Protein 3BED (pdb70)

Foldseek 3Di:
DAEEEEEACSVVLQVVLCCQPPQLDHHYQYYPPQPQVNLLVSVCVVDVVVDQAQYEYEYAAVDNNQVSQAVPHPNYYYHYNDDNCSNCLSPPPDRRNVVSNVVVNVSNVVVDDDDDDDDDD/DAEEEEEACSVVLLVVLCCVPPLRDHHYQYYPVCPLPNLLVVVCVVDVVVDQDQYEYEYAAVPSNQVSQAVPHPNYYYAYNDDSLSNCLSPPPDDRNVVSNVVVNVSNVVPDDDDDDD

InterPro domains:
  IPR004701 Phosphotransferase system, mannose-type IIA component [PF03610] (5-103)
  IPR004701 Phosphotransferase system, mannose-type IIA component [PS51096] (2-123)
  IPR036662 Phosphotransferase system, mannose-type IIA component superfamily [G3DSA:3.40.50.510] (1-139)
  IPR036662 Phosphotransferase system, mannose-type IIA component superfamily [SSF53062] (2-127)
  IPR051471 Bacterial PTS system sugar-specific components [PTHR33799] (1-126)

Nearest PDB structures (foldseek):
  3bed-assembly1_A  TM=1.005E+00  e=4.867E-18  Enterococcus faecalis V583
  1bmt-assembly1_B  TM=4.123E-01  e=4.290E-01  Escherichia coli
  4ujc-assembly1_AB  TM=3.766E-01  e=7.833E-01  Oryctolagus cuniculus
  6r4e-assembly1_A  TM=3.156E-01  e=1.268E+00  Homo sapiens
  5ug1-assembly1_A  TM=3.885E-01  e=4.490E+00  Streptococcus pneumoniae

Sequence (239 aa):
PKLILSHGRAEEETLASTTQIVGELADAAIVSTAEDGLSSGTQAKLAAILKKEEAGNVVPTLLVLADLGGTPCNVAAGTYPQLRVVAGLNLAAIEAAVSSPVEENVVDEELAAYLTQIGQSSAVTTTTIDDLPELTPKLLILSHGRRAEETLASTQIVGEELADDAAIVSTAEDGLSGTQAKLAAILKEAGNVPTLVLADLGGTTPCNVAAGTYPQLRVVAGLNLAAIEAAVSPVEENVDELAAYLTQQIGQQSAVTTIDLP

Structure (mmCIF, N/CA/C/O backbone):
data_3BED
#
_entry.id   3BED
#
_cell.length_a   106.059
_cell.length_b   37.503
_cell.length_c   76.993
_cell.angle_alpha   90.00
_cell.angle_beta   121.49
_cell.angle_gamma   90.00
#
_symmetry.space_group_name_H-M   'C 1 2 1'
#
loop_
_entity.id
_entity.type
_entity.pdbx_description
1 polymer 'PTS system, IIA component'
2 water water
#
loop_
_atom_site.group_PDB
_atom_site.id
_atom_site.type_symbol
_atom_site.label_atom_id
_atom_site.label_alt_id
_atom_site.label_comp_id
_atom_site.label_asym_id
_atom_site.label_entity_id
_atom_site.label_seq_id
_atom_site.pdbx_PDB_ins_code
_atom_site.Cartn_x
_atom_site.Cartn_y
_atom_site.Cartn_z
_atom_site.occupancy
_atom_site.B_iso_or_equiv
_atom_site.auth_seq_id
_atom_site.auth_comp_id
_atom_site.auth_asym_id
_atom_site.auth_atom_id
_atom_site.pdbx_PDB_model_num
ATOM 28 N N . PRO A 1 6 ? -18.374 34.539 21.306 1.00 23.00 3 PRO A N 1
ATOM 29 C CA . PRO A 1 6 ? -17.871 33.868 20.113 1.00 22.43 3 PRO A CA 1
ATOM 30 C C . PRO A 1 6 ? -16.811 32.800 20.352 1.00 21.97 3 PRO A C 1
ATOM 31 O O . PRO A 1 6 ? -15.968 32.941 21.264 1.00 22.48 3 PRO A O 1
ATOM 35 N N . LYS A 1 7 ? -16.895 31.703 19.590 1.00 21.01 4 LYS A N 1
ATOM 36 C CA . LYS A 1 7 ? -15.796 30.746 19.549 1.00 21.97 4 LYS A CA 1
ATOM 37 C C . LYS A 1 7 ? -14.554 31.385 18.884 1.00 22.09 4 LYS A C 1
ATOM 38 O O . LYS A 1 7 ? -14.686 32.242 17.985 1.00 23.40 4 LYS A O 1
ATOM 44 N N . LEU A 1 8 ? -13.379 30.996 19.369 1.00 19.61 5 LEU A N 1
ATOM 45 C CA . LEU A 1 8 ? -12.105 31.509 18.810 1.00 19.16 5 LEU A CA 1
ATOM 46 C C . LEU A 1 8 ? -11.351 30.434 18.068 1.00 17.85 5 LEU A C 1
ATOM 47 O O . LEU A 1 8 ? -11.316 29.243 18.481 1.00 17.97 5 LEU A O 1
ATOM 52 N N . ILE A 1 9 ? -10.727 30.858 16.968 1.00 17.63 6 ILE A N 1
ATOM 53 C CA . ILE A 1 9 ? -9.878 29.970 16.174 1.00 17.00 6 ILE A CA 1
ATOM 54 C C . ILE A 1 9 ? -8.634 30.796 15.871 1.00 17.82 6 ILE A C 1
ATOM 55 O O . ILE A 1 9 ? -8.753 31.899 15.337 1.00 18.48 6 ILE A O 1
ATOM 60 N N . LEU A 1 10 ? -7.461 30.256 16.142 1.00 16.66 7 LEU A N 1
ATOM 61 C CA . LEU A 1 10 ? -6.215 30.951 15.701 1.00 17.07 7 LEU A CA 1
ATOM 62 C C . LEU A 1 10 ? -5.628 30.142 14.576 1.00 17.01 7 LEU A C 1
ATOM 63 O O . LEU A 1 10 ? -5.538 28.931 14.678 1.00 17.49 7 LEU A O 1
ATOM 76 N N . SER A 1 12 ? -2.502 29.866 11.477 1.00 15.37 9 SER A N 1
ATOM 77 C CA . SER A 1 12 ? -1.235 30.410 10.972 1.00 15.33 9 SER A CA 1
ATOM 78 C C . SER A 1 12 ? -0.506 29.489 10.044 1.00 15.80 9 SER A C 1
ATOM 79 O O . SER A 1 12 ? -0.790 28.278 10.012 1.00 16.81 9 SER A O 1
ATOM 82 N N . HIS A 1 13 ? 0.466 30.061 9.311 1.00 16.18 10 HIS A N 1
ATOM 83 C CA . HIS A 1 13 ? 1.544 29.236 8.771 1.00 16.22 10 HIS A CA 1
ATOM 84 C C . HIS A 1 13 ? 2.230 28.566 9.946 1.00 16.25 10 HIS A C 1
ATOM 85 O O . HIS A 1 13 ? 2.516 29.239 10.948 1.00 17.10 10 HIS A O 1
ATOM 92 N N . GLY A 1 14 ? 2.509 27.259 9.833 1.00 16.76 11 GLY A N 1
ATOM 93 C CA . GLY A 1 14 ? 3.292 26.569 10.847 1.00 16.70 11 GLY A CA 1
ATOM 94 C C . GLY A 1 14 ? 2.572 26.620 12.206 1.00 16.41 11 GLY A C 1
ATOM 95 O O . GLY A 1 14 ? 1.324 26.623 12.283 1.00 16.38 11 GLY A O 1
ATOM 96 N N . ARG A 1 15 ? 3.375 26.652 13.262 1.00 16.49 12 ARG A N 1
ATOM 97 C CA . ARG A 1 15 ? 2.855 26.441 14.641 1.00 18.49 12 ARG A CA 1
ATOM 98 C C . ARG A 1 15 ? 2.817 27.739 15.415 1.00 17.11 12 ARG A C 1
ATOM 99 O O . ARG A 1 15 ? 2.685 27.719 16.619 1.00 17.25 12 ARG A O 1
ATOM 115 N N . ALA A 1 17 ? 0.400 29.983 15.595 1.00 16.16 14 ALA A N 1
ATOM 116 C CA . ALA A 1 17 ? -0.896 30.162 16.280 1.00 17.51 14 ALA A CA 1
ATOM 117 C C . ALA A 1 17 ? -0.929 29.244 17.497 1.00 17.93 14 ALA A C 1
ATOM 118 O O . ALA A 1 17 ? -1.370 29.645 18.576 1.00 18.14 14 ALA A O 1
ATOM 120 N N . GLU A 1 18 ? -0.493 27.995 17.313 1.00 18.73 15 GLU A N 1
ATOM 121 C CA A GLU A 1 18 ? -0.473 27.019 18.398 0.50 19.10 15 GLU A CA 1
ATOM 122 C CA B GLU A 1 18 ? -0.527 27.045 18.409 0.50 19.13 15 GLU A CA 1
ATOM 123 C C . GLU A 1 18 ? 0.258 27.585 19.613 1.00 18.45 15 GLU A C 1
ATOM 124 O O . GLU A 1 18 ? -0.234 27.533 20.729 1.00 18.66 15 GLU A O 1
ATOM 135 N N . GLU A 1 19 ? 1.464 28.117 19.379 1.00 17.54 16 GLU A N 1
ATOM 136 C CA . GLU A 1 19 ? 2.246 28.609 20.509 1.00 16.53 16 GLU A CA 1
ATOM 137 C C . GLU A 1 19 ? 1.716 29.935 21.041 1.00 17.56 16 GLU A C 1
ATOM 138 O O . GLU A 1 19 ? 1.929 30.254 22.197 1.00 18.26 16 GLU A O 1
ATOM 144 N N . THR A 1 20 ? 1.055 30.709 20.180 1.00 16.75 17 THR A N 1
ATOM 145 C CA . THR A 1 20 ? 0.398 31.930 20.654 1.00 15.99 17 THR A CA 1
ATOM 146 C C . THR A 1 20 ? -0.678 31.575 21.689 1.00 16.63 17 THR A C 1
ATOM 147 O O . THR A 1 20 ? -0.766 32.238 22.743 1.00 16.52 17 THR A O 1
ATOM 151 N N . LEU A 1 21 ? -1.498 30.557 21.387 1.00 17.31 18 LEU A N 1
ATOM 152 C CA . LEU A 1 21 ? -2.487 30.106 22.371 1.00 17.71 18 LEU A CA 1
ATOM 153 C C . LEU A 1 21 ? -1.817 29.629 23.671 1.00 17.91 18 LEU A C 1
ATOM 154 O O . LEU A 1 21 ? -2.257 29.972 24.751 1.00 16.90 18 LEU A O 1
ATOM 159 N N . ALA A 1 22 ? -0.765 28.820 23.544 1.00 16.49 19 ALA A N 1
ATOM 160 C CA . ALA A 1 22 ? -0.061 28.294 24.744 1.00 17.40 19 ALA A CA 1
ATOM 161 C C . ALA A 1 22 ? 0.442 29.432 25.611 1.00 17.90 19 ALA A C 1
ATOM 162 O O . ALA A 1 22 ? 0.234 29.430 26.817 1.00 19.27 19 ALA A O 1
ATOM 164 N N . SER A 1 23 ? 1.048 30.421 24.985 1.00 17.70 20 SER A N 1
ATOM 165 C CA . SER A 1 23 ? 1.536 31.607 25.707 1.00 18.13 20 SER A CA 1
ATOM 166 C C . SER A 1 23 ? 0.384 32.385 26.370 1.00 17.56 20 SER A C 1
ATOM 167 O O . SER A 1 23 ? 0.492 32.879 27.494 1.00 18.71 20 SER A O 1
ATOM 170 N N . THR A 1 24 ? -0.722 32.537 25.640 1.00 16.80 21 THR A N 1
ATOM 171 C CA A THR A 1 24 ? -1.918 33.201 26.178 0.70 15.12 21 THR A CA 1
ATOM 172 C CA B THR A 1 24 ? -1.882 33.225 26.213 0.30 16.69 21 THR A CA 1
ATOM 173 C C . THR A 1 24 ? -2.407 32.484 27.425 1.00 16.92 21 THR A C 1
ATOM 174 O O . THR A 1 24 ? -2.772 33.112 28.395 1.00 18.09 21 THR A O 1
ATOM 181 N N . GLN A 1 25 ? -2.452 31.149 27.368 1.00 17.33 22 GLN A N 1
ATOM 182 C CA . GLN A 1 25 ? -2.990 30.431 28.528 1.00 17.90 22 GLN A CA 1
ATOM 183 C C . GLN A 1 25 ? -2.078 30.655 29.755 1.00 19.77 22 GLN A C 1
ATOM 184 O O . GLN A 1 25 ? -2.545 30.729 30.890 1.00 20.20 22 GLN A O 1
ATOM 198 N N . ILE A 1 27 ? -0.621 33.338 30.556 1.00 18.66 24 ILE A N 1
ATOM 199 C CA . ILE A 1 27 ? -0.774 34.716 30.980 1.00 18.57 24 ILE A CA 1
ATOM 200 C C . ILE A 1 27 ? -2.152 34.916 31.610 1.00 19.42 24 ILE A C 1
ATOM 201 O O . ILE A 1 27 ? -2.265 35.551 32.645 1.00 19.10 24 ILE A O 1
ATOM 206 N N . VAL A 1 28 ? -3.190 34.384 30.953 1.00 19.08 25 VAL A N 1
ATOM 207 C CA . VAL A 1 28 ? -4.586 34.606 31.414 1.00 20.79 25 VAL A CA 1
ATOM 208 C C . VAL A 1 28 ? -5.196 33.409 32.128 1.00 21.00 25 VAL A C 1
ATOM 209 O O . VAL A 1 28 ? -6.201 33.558 32.824 1.00 22.33 25 VAL A O 1
ATOM 213 N N . GLY A 1 29 ? -4.583 32.243 31.988 1.00 20.97 26 GLY A N 1
ATOM 214 C CA . GLY A 1 29 ? -5.116 31.080 32.623 1.00 22.34 26 GLY A CA 1
ATOM 215 C C . GLY A 1 29 ? -5.793 30.083 31.741 1.00 22.87 26 GLY A C 1
ATOM 216 O O . GLY A 1 29 ? -5.973 30.302 30.525 1.00 23.21 26 GLY A O 1
ATOM 217 N N . GLU A 1 30 ? -6.212 28.995 32.378 1.00 23.39 27 GLU A N 1
ATOM 218 C CA . GLU A 1 30 ? -6.669 27.832 31.658 1.00 25.72 27 GLU A CA 1
ATOM 219 C C . GLU A 1 30 ? -7.953 28.106 30.896 1.00 27.56 27 GLU A C 1
ATOM 220 O O . GLU A 1 30 ? -8.295 27.345 29.997 1.00 30.50 27 GLU A O 1
ATOM 226 N N . LEU A 1 31 ? -8.635 29.209 31.190 1.00 28.16 28 LEU A N 1
ATOM 227 C CA . LEU A 1 31 ? -9.892 29.486 30.492 1.00 29.63 28 LEU A CA 1
ATOM 228 C C . LEU A 1 31 ? -9.674 29.996 29.070 1.00 29.96 28 LEU A C 1
ATOM 229 O O . LEU A 1 31 ? -10.633 30.053 28.287 1.00 30.43 28 LEU A O 1
ATOM 234 N N . ALA A 1 32 ? -8.434 30.365 28.722 1.00 29.04 29 ALA A N 1
ATOM 235 C CA . ALA A 1 32 ? -8.143 30.791 27.343 1.00 28.67 29 ALA A CA 1
ATOM 236 C C . ALA A 1 32 ? -8.254 29.581 26.450 1.00 28.80 29 ALA A C 1
ATOM 237 O O . ALA A 1 32 ? -7.546 28.597 26.633 1.00 29.77 29 ALA A O 1
ATOM 239 N N . ASP A 1 33 ? -9.191 29.634 25.509 1.00 27.98 30 ASP A N 1
ATOM 240 C CA . ASP A 1 33 ? -9.451 28.489 24.658 1.00 28.77 30 ASP A CA 1
ATOM 241 C C . ASP A 1 33 ? -9.687 28.913 23.219 1.00 27.27 30 ASP A C 1
ATOM 242 O O . ASP A 1 33 ? -10.375 29.918 22.947 1.00 27.70 30 ASP A O 1
ATOM 247 N N . ALA A 1 34 ? -9.108 28.148 22.307 1.00 25.10 31 ALA A N 1
ATOM 248 C CA . ALA A 1 34 ? -9.294 28.393 20.881 1.00 23.45 31 ALA A CA 1
ATOM 249 C C . ALA A 1 34 ? -8.983 27.126 20.152 1.00 22.78 31 ALA A C 1
ATOM 250 O O . ALA A 1 34 ? -8.151 26.311 20.620 1.00 24.58 31 ALA A O 1
ATOM 252 N N . ALA A 1 35 ? -9.679 26.906 19.046 1.00 20.11 32 ALA A N 1
ATOM 253 C CA . ALA A 1 35 ? -9.232 25.869 18.105 1.00 19.40 32 ALA A CA 1
ATOM 254 C C . ALA A 1 35 ? -8.055 26.446 17.337 1.00 20.24 32 ALA A C 1
ATOM 255 O O . ALA A 1 35 ? -7.854 27.657 17.329 1.00 20.07 32 ALA A O 1
ATOM 257 N N . ILE A 1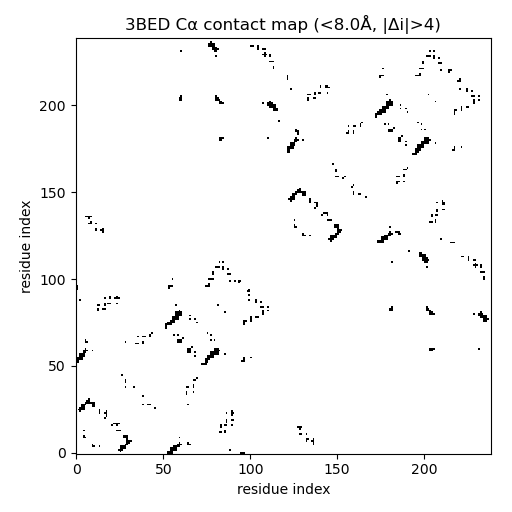 36 ? -7.254 25.560 16.753 1.00 18.78 33 ILE A N 1
ATOM 258 C CA . ILE A 1 36 ? -6.043 26.004 16.045 1.00 19.13 33 ILE A CA 1
ATOM 259 C C . ILE A 1 36 ? -6.004 25.358 14.688 1.00 19.17 33 ILE A C 1
ATOM 260 O O . ILE A 1 36 ? -6.305 24.167 14.559 1.00 19.17 33 ILE A O 1
ATOM 265 N N . VAL A 1 37 ? -5.628 26.130 13.670 1.00 18.62 34 VAL A N 1
ATOM 266 C CA . VAL A 1 37 ? -5.177 25.563 12.373 1.00 18.08 34 VAL A CA 1
ATOM 267 C C . VAL A 1 37 ? -3.718 25.939 12.159 1.00 18.37 34 VAL A C 1
ATOM 268 O O . VAL A 1 37 ? -3.367 27.144 12.121 1.00 18.75 34 VAL A O 1
ATOM 272 N N . SER A 1 38 ? -2.902 24.900 12.047 1.00 18.72 35 SER A N 1
ATOM 273 C CA . SER A 1 38 ? -1.469 24.999 11.800 1.00 19.71 35 SER A CA 1
ATOM 274 C C . SER A 1 38 ? -1.223 24.509 10.386 1.00 19.40 35 SER A C 1
ATOM 275 O O . SER A 1 38 ? -1.312 23.281 10.110 1.00 22.67 35 SER A O 1
ATOM 286 N N . THR A 1 40 ? 0.920 23.366 7.642 1.00 17.26 37 THR A N 1
ATOM 287 C CA . THR A 1 40 ? 2.300 22.938 7.466 1.00 19.67 37 THR A CA 1
ATOM 288 C C . THR A 1 40 ? 2.750 23.140 6.023 1.00 19.46 37 THR A C 1
ATOM 289 O O . THR A 1 40 ? 1.942 23.511 5.142 1.00 18.16 37 THR A O 1
ATOM 293 N N . ALA A 1 41 ? 4.041 22.895 5.779 1.00 20.42 38 ALA A N 1
ATOM 294 C CA . ALA A 1 41 ? 4.579 23.031 4.431 1.00 22.06 38 ALA A CA 1
ATOM 295 C C . ALA A 1 41 ? 3.951 22.026 3.461 1.00 23.62 38 ALA A C 1
ATOM 296 O O . ALA A 1 41 ? 3.941 22.266 2.252 1.00 25.75 38 ALA A O 1
ATOM 298 N N . GLU A 1 42 ? 3.355 20.956 3.999 1.00 24.06 39 GLU A N 1
ATOM 299 C CA . GLU A 1 42 ? 2.694 19.957 3.147 1.00 26.00 39 GLU A CA 1
ATOM 300 C C . GLU A 1 42 ? 1.209 20.183 2.936 1.00 25.50 39 GLU A C 1
ATOM 301 O O . GLU A 1 42 ? 0.597 19.522 2.100 1.00 25.44 39 GLU A O 1
ATOM 307 N N . ASP A 1 43 ? 0.618 21.146 3.641 1.00 23.34 40 ASP A N 1
ATOM 308 C CA . ASP A 1 43 ? -0.826 21.307 3.561 1.00 22.88 40 ASP A CA 1
ATOM 309 C C . ASP A 1 43 ? -1.320 21.935 2.279 1.00 24.13 40 ASP A C 1
ATOM 310 O O . ASP A 1 43 ? -2.239 21.415 1.661 1.00 25.49 40 ASP A O 1
ATOM 315 N N . GLY A 1 44 ? -0.819 23.120 1.945 1.00 23.30 41 GLY A N 1
ATOM 316 C CA . GLY A 1 44 ? -1.453 23.779 0.775 1.00 24.19 41 GLY A CA 1
ATOM 317 C C . GLY A 1 44 ? -2.965 24.013 0.891 1.00 24.10 41 GLY A C 1
ATOM 318 O O . GLY A 1 44 ? -3.552 23.844 1.981 1.00 24.44 41 GLY A O 1
ATOM 319 N N . LEU A 1 45 ? -3.599 24.390 -0.212 1.00 22.01 42 LEU A N 1
ATOM 320 C CA . LEU A 1 45 ? -4.965 24.917 -0.118 1.00 21.27 42 LEU A CA 1
ATOM 321 C C . LEU A 1 45 ? -6.001 23.901 0.378 1.00 20.88 42 LEU A C 1
ATOM 322 O O . LEU A 1 45 ? -6.766 24.182 1.311 1.00 21.22 42 LEU A O 1
ATOM 327 N N . SER A 1 46 ? -6.029 22.732 -0.234 1.00 21.98 43 SER A N 1
ATOM 328 C CA A SER A 1 46 ? -7.058 21.764 0.097 0.70 23.17 43 SER A CA 1
ATOM 329 C CA B SER A 1 46 ? -7.054 21.753 0.098 0.30 22.72 43 SER A CA 1
ATOM 330 C C . SER A 1 46 ? -6.901 21.284 1.534 1.00 23.22 43 SER A C 1
ATOM 331 O O . SER A 1 46 ? -7.898 21.137 2.249 1.00 22.74 43 SER A O 1
ATOM 336 N N . GLY A 1 47 ? -5.662 21.075 1.977 1.00 22.56 44 GLY A N 1
ATOM 337 C CA . GLY A 1 47 ? -5.453 20.550 3.350 1.00 22.27 44 GLY A CA 1
ATOM 338 C C . GLY A 1 47 ? -5.796 21.590 4.396 1.00 21.48 44 GLY A C 1
ATOM 339 O O . GLY A 1 47 ? -6.287 21.250 5.476 1.00 22.16 44 GLY A O 1
ATOM 340 N N . THR A 1 48 ? -5.512 22.858 4.094 1.00 19.77 45 THR A N 1
ATOM 341 C CA . THR A 1 48 ? -5.832 23.946 4.989 1.00 18.92 45 THR A CA 1
ATOM 342 C C . THR A 1 48 ? -7.348 24.124 5.059 1.00 17.58 45 THR A C 1
ATOM 343 O O . THR A 1 48 ? -7.906 24.272 6.154 1.00 16.96 45 THR A O 1
ATOM 347 N N . GLN A 1 49 ? -8.001 24.122 3.899 1.00 18.27 46 GLN A N 1
ATOM 348 C CA . GLN A 1 49 ? -9.464 24.196 3.855 1.00 20.27 46 GLN A CA 1
ATOM 349 C C . GLN A 1 49 ? -10.098 23.082 4.665 1.00 19.79 46 GLN A C 1
ATOM 350 O O . GLN A 1 49 ? -11.080 23.311 5.373 1.00 20.41 46 GLN A O 1
ATOM 356 N N . ALA A 1 50 ? -9.543 21.887 4.555 1.00 20.61 47 ALA A N 1
ATOM 357 C CA . ALA A 1 50 ? -10.134 20.747 5.235 1.00 20.84 47 ALA A CA 1
ATOM 358 C C . ALA A 1 50 ? -9.960 20.893 6.753 1.00 20.82 47 ALA A C 1
ATOM 359 O O . ALA A 1 50 ? -10.866 20.554 7.526 1.00 21.53 47 ALA A O 1
ATOM 361 N N . LYS A 1 51 ? -8.813 21.406 7.195 1.00 19.31 48 LYS A N 1
ATOM 362 C CA . LYS A 1 51 ? -8.581 21.563 8.639 1.00 19.22 48 LYS A CA 1
ATOM 363 C C . LYS A 1 51 ? -9.557 22.579 9.221 1.00 19.29 48 LYS A C 1
ATOM 364 O O . LYS A 1 51 ? -10.137 22.339 10.285 1.00 20.05 48 LYS A O 1
ATOM 370 N N . LEU A 1 52 ? -9.729 23.722 8.547 1.00 17.59 49 LEU A N 1
ATOM 371 C CA . LEU A 1 52 ? -10.694 24.682 9.074 1.00 18.28 49 LEU A CA 1
ATOM 372 C C . LEU A 1 52 ? -12.122 24.100 8.987 1.00 19.51 49 LEU A C 1
ATOM 373 O O . LEU A 1 52 ? -12.946 24.314 9.890 1.00 19.03 49 LEU A O 1
ATOM 378 N N . ALA A 1 53 ? -12.411 23.393 7.901 1.00 20.24 50 ALA A N 1
ATOM 379 C CA . ALA A 1 53 ? -13.796 22.886 7.701 1.00 20.69 50 ALA A CA 1
ATOM 380 C C . ALA A 1 53 ? -14.164 21.923 8.842 1.00 22.25 50 ALA A C 1
ATOM 381 O O . ALA A 1 53 ? -15.300 21.958 9.328 1.00 22.81 50 ALA A O 1
ATOM 383 N N . ALA A 1 54 ? -13.201 21.102 9.282 1.00 21.51 51 ALA A N 1
ATOM 384 C CA . ALA A 1 54 ? -13.474 20.139 10.362 1.00 22.80 51 ALA A CA 1
ATOM 385 C C . ALA A 1 54 ? -13.895 20.850 11.641 1.00 23.11 51 ALA A C 1
ATOM 386 O O . ALA A 1 54 ? -14.811 20.393 12.348 1.00 24.10 51 ALA A O 1
ATOM 388 N N . ILE A 1 55 ? -13.239 21.967 11.944 1.00 21.60 52 ILE A N 1
ATOM 389 C CA . ILE A 1 55 ? -13.552 22.759 13.118 1.00 22.14 52 ILE A CA 1
ATOM 390 C C . ILE A 1 55 ? -14.896 23.467 12.960 1.00 21.85 52 ILE A C 1
ATOM 391 O O . ILE A 1 55 ? -15.758 23.419 13.855 1.00 22.56 52 ILE A O 1
ATOM 396 N N . LEU A 1 56 ? -15.114 24.099 11.811 1.00 22.02 53 LEU A N 1
ATOM 397 C CA . LEU A 1 56 ? -16.354 24.881 11.612 1.00 20.93 53 LEU A CA 1
ATOM 398 C C . LEU A 1 56 ? -17.587 23.972 11.517 1.00 23.33 53 LEU A C 1
ATOM 399 O O . LEU A 1 56 ? -18.677 24.346 11.988 1.00 24.06 53 LEU A O 1
ATOM 404 N N . LYS A 1 57 ? -17.405 22.806 10.919 1.00 24.51 54 LYS A N 1
ATOM 405 C CA A LYS A 1 57 ? -18.514 21.844 10.784 0.70 26.56 54 LYS A CA 1
ATOM 406 C CA B LYS A 1 57 ? -18.515 21.855 10.774 0.30 26.44 54 LYS A CA 1
ATOM 407 C C . LYS A 1 57 ? -18.920 21.304 12.137 1.00 27.95 54 LYS A C 1
ATOM 408 O O . LYS A 1 57 ? -20.122 21.093 12.392 1.00 29.46 54 LYS A O 1
ATOM 419 N N . GLU A 1 58 ? -17.928 21.070 12.992 1.00 28.93 55 GLU A N 1
ATOM 420 C CA A GLU A 1 58 ? -18.161 20.550 14.330 0.60 30.55 55 GLU A CA 1
ATOM 421 C CA B GLU A 1 58 ? -18.114 20.576 14.357 0.40 30.26 55 GLU A CA 1
ATOM 422 C C . GLU A 1 58 ? -18.992 21.553 15.141 1.00 30.35 55 GLU A C 1
ATOM 423 O O . GLU A 1 58 ? -19.872 21.145 15.923 1.00 31.11 55 GLU A O 1
ATOM 434 N N . ALA A 1 59 ? -18.734 22.849 14.959 1.00 29.41 56 ALA A N 1
ATOM 435 C CA . ALA A 1 59 ? -19.395 23.882 15.752 1.00 29.03 56 ALA A CA 1
ATOM 436 C C . ALA A 1 59 ? -20.740 24.371 15.194 1.00 29.11 56 ALA A C 1
ATOM 437 O O . ALA A 1 59 ? -21.573 24.934 15.945 1.00 29.92 56 ALA A O 1
ATOM 439 N N . GLY A 1 60 ? -20.977 24.156 13.908 1.00 27.45 57 GLY A N 1
ATOM 440 C CA . GLY A 1 60 ? -22.176 24.690 13.254 1.00 26.53 57 GLY A CA 1
ATOM 441 C C . GLY A 1 60 ? -22.269 26.216 13.247 1.00 25.26 57 GLY A C 1
ATOM 442 O O . GLY A 1 60 ? -21.233 26.922 13.301 1.00 25.84 57 GLY A O 1
ATOM 443 N N . ASN A 1 61 ? -23.494 26.726 13.158 1.00 24.54 58 ASN A N 1
ATOM 444 C CA . ASN A 1 61 ? -23.752 28.143 12.955 1.00 23.80 58 ASN A CA 1
ATOM 445 C C . ASN A 1 61 ? -23.685 28.914 14.261 1.00 23.66 58 ASN A C 1
ATOM 446 O O . ASN A 1 61 ? -24.706 29.420 14.783 1.00 23.72 58 ASN A O 1
ATOM 451 N N . VAL A 1 62 ? -22.472 28.963 14.812 1.00 23.04 59 VAL A N 1
ATOM 452 C CA A VAL A 1 62 ? -22.203 29.674 16.050 0.60 22.74 59 VAL A CA 1
ATOM 453 C CA B VAL A 1 62 ? -22.229 29.703 16.044 0.40 22.74 59 VAL A CA 1
ATOM 454 C C . VAL A 1 62 ? -21.309 30.897 15.779 1.00 22.36 59 VAL A C 1
ATOM 455 O O . VAL A 1 62 ? -20.403 30.818 14.955 1.00 22.62 59 VAL A O 1
ATOM 462 N N . PRO A 1 63 ? -21.566 32.041 16.435 1.00 20.47 60 PRO A N 1
ATOM 463 C CA . PRO A 1 63 ? -20.629 33.173 16.270 1.00 20.60 60 PRO A CA 1
ATOM 464 C C . PRO A 1 63 ? -19.194 32.757 16.563 1.00 20.78 60 PRO A C 1
ATOM 465 O O . PRO A 1 63 ? -18.910 32.093 17.573 1.00 21.08 60 PRO A O 1
ATOM 469 N N . THR A 1 64 ? -18.320 33.067 15.609 1.00 20.58 61 THR A N 1
ATOM 470 C CA . THR A 1 64 ? -16.943 32.590 15.633 1.00 20.96 61 THR A CA 1
ATOM 471 C C . THR A 1 64 ? -15.999 33.638 15.100 1.00 20.73 61 THR A C 1
ATOM 472 O O . THR A 1 64 ? -16.332 34.321 14.132 1.00 20.70 61 THR A O 1
ATOM 476 N N . LEU A 1 65 ? -14.824 33.793 15.724 1.00 20.51 62 LEU A N 1
ATOM 477 C CA A LEU A 1 65 ? -13.814 34.705 15.199 0.50 20.44 62 LEU A CA 1
ATOM 478 C CA B LEU A 1 65 ? -13.809 34.724 15.213 0.50 20.96 62 LEU A CA 1
ATOM 479 C C . LEU A 1 65 ? -12.540 33.942 14.936 1.00 19.97 62 LEU A C 1
ATOM 480 O O . LEU A 1 65 ? -12.037 33.219 15.813 1.00 19.42 62 LEU A O 1
ATOM 489 N N . VAL A 1 66 ? -12.026 34.112 13.730 1.00 19.02 63 VAL A N 1
ATOM 490 C CA . VAL A 1 66 ? -10.707 33.592 13.378 1.00 17.84 63 VAL A CA 1
ATOM 491 C C . VAL A 1 66 ? -9.728 34.749 13.552 1.00 17.38 63 VAL A C 1
ATOM 492 O O . VAL A 1 66 ? -9.964 35.860 13.047 1.00 17.89 63 VAL A O 1
ATOM 496 N N . LEU A 1 67 ? -8.640 34.498 14.268 1.00 17.62 64 LEU A N 1
ATOM 497 C CA . LEU A 1 67 ? -7.504 35.441 14.315 1.00 16.68 64 LEU A CA 1
ATOM 498 C C . LEU A 1 67 ? -6.440 34.799 13.458 1.00 16.12 64 LEU A C 1
ATOM 499 O O . LEU A 1 67 ? -5.921 33.727 13.830 1.00 14.61 64 LEU A O 1
ATOM 504 N N . ALA A 1 68 ? -6.134 35.417 12.311 1.00 14.44 65 ALA A N 1
ATOM 505 C CA . ALA A 1 68 ? -5.188 34.797 11.336 1.00 14.44 65 ALA A CA 1
ATOM 506 C C . ALA A 1 68 ? -3.868 35.517 11.406 1.00 13.38 65 ALA A C 1
ATOM 507 O O . ALA A 1 68 ? -3.824 36.763 11.652 1.00 15.16 65 ALA A O 1
ATOM 509 N N . ASP A 1 69 ? -2.805 34.778 11.130 1.00 13.85 66 ASP A N 1
ATOM 510 C CA . ASP A 1 69 ? -1.482 35.406 11.199 1.00 14.76 66 ASP A CA 1
ATOM 511 C C . ASP A 1 69 ? -1.273 36.551 10.228 1.00 15.87 66 ASP A C 1
ATOM 512 O O . ASP A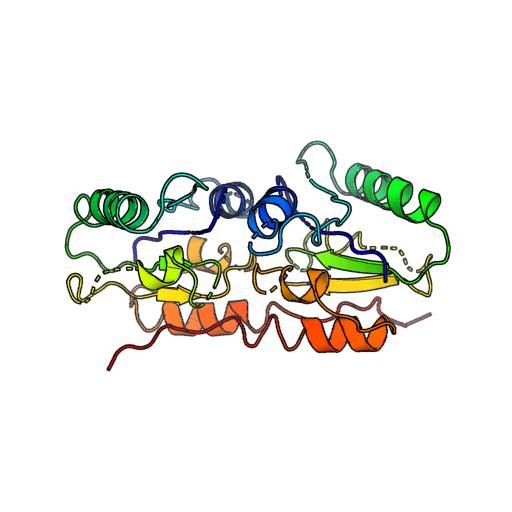 1 69 ? -0.777 37.582 10.641 1.00 17.39 66 ASP A O 1
ATOM 517 N N . LEU A 1 70 ? -1.663 36.377 8.957 1.00 15.97 67 LEU A N 1
ATOM 518 C CA . LEU A 1 70 ? -1.153 37.293 7.930 1.00 15.96 67 LEU A CA 1
ATOM 519 C C . LEU A 1 70 ? -2.158 37.441 6.796 1.00 16.25 67 LEU A C 1
ATOM 520 O O . LEU A 1 70 ? -2.522 36.482 6.141 1.00 16.37 67 LEU A O 1
ATOM 536 N N . GLY A 1 72 ? -3.685 37.880 3.317 1.00 16.73 69 GLY A N 1
ATOM 537 C CA . GLY A 1 72 ? -3.199 37.451 1.991 1.00 17.58 69 GLY A CA 1
ATOM 538 C C . GLY A 1 72 ? -2.500 36.089 1.973 1.00 17.30 69 GLY A C 1
ATOM 539 O O . GLY A 1 72 ? -2.221 35.521 0.895 1.00 18.75 69 GLY A O 1
ATOM 540 N N . GLY A 1 73 ? -2.138 35.579 3.138 1.00 16.52 70 GLY A N 1
ATOM 541 C CA . GLY A 1 73 ? -1.653 34.215 3.195 1.00 16.44 70 GLY A CA 1
ATOM 542 C C . GLY A 1 73 ? -2.741 33.165 3.096 1.00 17.05 70 GLY A C 1
ATOM 543 O O . GLY A 1 73 ? -3.919 33.449 3.343 1.00 17.13 70 GLY A O 1
ATOM 544 N N . THR A 1 74 ? -2.341 31.956 2.709 1.00 16.21 71 THR A N 1
ATOM 545 C CA . THR A 1 74 ? -3.321 30.889 2.535 1.00 17.11 71 THR A CA 1
ATOM 546 C C . THR A 1 74 ? -4.195 30.689 3.769 1.00 16.65 71 THR A C 1
ATOM 547 O O . THR A 1 74 ? -5.406 30.570 3.640 1.00 17.69 71 THR A O 1
ATOM 551 N N . PRO A 1 75 ? -3.602 30.667 4.984 1.00 16.72 72 PRO A N 1
ATOM 552 C CA . PRO A 1 75 ? -4.506 30.504 6.155 1.00 15.69 72 PRO A CA 1
ATOM 553 C C . PRO A 1 75 ? -5.600 31.572 6.208 1.00 16.84 72 PRO A C 1
ATOM 554 O O . PRO A 1 75 ? -6.779 31.236 6.373 1.00 17.42 72 PRO A O 1
ATOM 558 N N . CYS A 1 76 ? -5.196 32.842 6.080 1.00 15.76 73 CYS A N 1
ATOM 559 C CA . CYS A 1 76 ? -6.175 33.910 6.080 1.00 16.51 73 CYS A CA 1
ATOM 560 C C . CYS A 1 76 ? -7.179 33.799 4.912 1.00 16.68 73 CYS A C 1
ATOM 561 O O . CYS A 1 76 ? -8.410 33.969 5.107 1.00 18.26 73 CYS A O 1
ATOM 564 N N . ASN A 1 77 ? -6.682 33.483 3.707 1.00 16.44 74 ASN A N 1
ATOM 565 C CA . ASN A 1 77 ? -7.605 33.337 2.564 1.00 15.57 74 ASN A CA 1
ATOM 566 C C . ASN A 1 77 ? -8.652 32.239 2.803 1.00 16.64 74 ASN A C 1
ATOM 567 O O . ASN A 1 77 ? -9.817 32.359 2.456 1.00 17.42 74 ASN A O 1
ATOM 572 N N . VAL A 1 78 ? -8.206 31.164 3.411 1.00 15.92 75 VAL A N 1
ATOM 573 C CA . VAL A 1 78 ? -9.092 30.034 3.680 1.00 17.31 75 VAL A CA 1
ATOM 574 C C . VAL A 1 78 ? -10.192 30.443 4.684 1.00 17.96 75 VAL A C 1
ATOM 575 O O . VAL A 1 78 ? -11.344 30.091 4.498 1.00 17.73 75 VAL A O 1
ATOM 579 N N . ALA A 1 79 ? -9.810 31.218 5.709 1.00 17.62 76 ALA A N 1
ATOM 580 C CA . ALA A 1 79 ? -10.763 31.755 6.695 1.00 17.96 76 ALA A CA 1
ATOM 581 C C . ALA A 1 79 ? -11.752 32.667 5.979 1.00 18.45 76 ALA A C 1
ATOM 582 O O . ALA A 1 79 ? -12.973 32.529 6.158 1.00 18.40 76 ALA A O 1
ATOM 605 N N . ALA A 1 82 ? -14.335 30.801 4.008 1.00 19.65 79 ALA A N 1
ATOM 606 C CA . ALA A 1 82 ? -15.329 30.164 4.877 1.00 20.37 79 ALA A CA 1
ATOM 607 C C . ALA A 1 82 ? -16.453 31.129 5.261 1.00 20.17 79 ALA A C 1
ATOM 608 O O . ALA A 1 82 ? -17.606 30.712 5.527 1.00 20.57 79 ALA A O 1
ATOM 618 N N . GLY A 1 84 ? -18.244 32.789 3.397 1.00 23.40 81 GLY A N 1
ATOM 619 C CA . GLY A 1 84 ? -19.357 32.688 2.438 1.00 24.94 81 GLY A CA 1
ATOM 620 C C . GLY A 1 84 ? -20.352 31.600 2.793 1.00 25.78 81 GLY A C 1
ATOM 621 O O . GLY A 1 84 ? -21.490 31.574 2.262 1.00 28.31 81 GLY A O 1
ATOM 622 N N . THR A 1 85 ? -19.918 30.688 3.651 1.00 24.47 82 THR A N 1
ATOM 623 C CA . THR A 1 85 ? -20.732 29.578 4.115 1.00 25.01 82 THR A CA 1
ATOM 624 C C . THR A 1 85 ? -21.268 29.830 5.533 1.00 24.27 82 THR A C 1
ATOM 625 O O . THR A 1 85 ? -22.3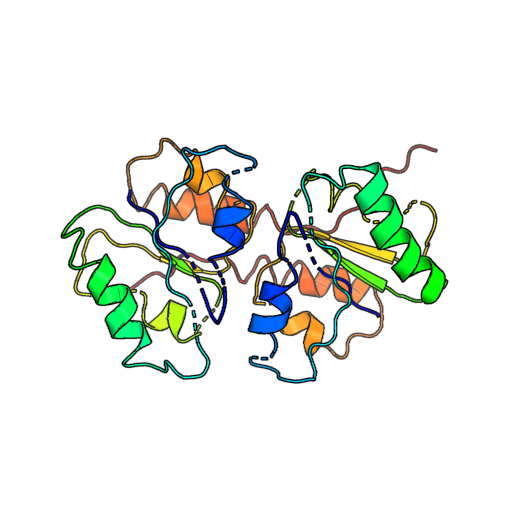93 29.421 5.850 1.00 24.57 82 THR A O 1
ATOM 629 N N . TYR A 1 86 ? -20.458 30.483 6.378 1.00 22.35 83 TYR A N 1
ATOM 630 C CA . TYR A 1 86 ? -20.751 30.655 7.827 1.00 21.72 83 TYR A CA 1
ATOM 631 C C . TYR A 1 86 ? -21.045 32.096 8.130 1.00 21.97 83 TYR A C 1
ATOM 632 O O . TYR A 1 86 ? -20.131 32.905 8.271 1.00 22.96 83 TYR A O 1
ATOM 641 N N . PRO A 1 87 ? -22.341 32.453 8.228 1.00 22.51 84 PRO A N 1
ATOM 642 C CA . PRO A 1 87 ? -22.708 33.863 8.307 1.00 21.79 84 PRO A CA 1
ATOM 643 C C . PRO A 1 87 ? -22.324 34.573 9.623 1.00 21.84 84 PRO A C 1
ATOM 644 O O . PRO A 1 87 ? -22.302 35.820 9.702 1.00 22.64 84 PRO A O 1
ATOM 648 N N . GLN A 1 88 ? -21.984 33.805 10.649 1.00 21.82 85 GLN A N 1
ATOM 649 C CA . GLN A 1 88 ? -21.587 34.432 11.909 1.00 20.96 85 GLN A CA 1
ATOM 650 C C . GLN A 1 88 ? -20.095 34.269 12.205 1.00 21.40 85 GLN A C 1
ATOM 651 O O . GLN A 1 88 ? -19.680 34.415 13.356 1.00 21.94 85 GLN A O 1
ATOM 657 N N . LEU A 1 89 ? -19.315 33.977 11.149 1.00 20.66 86 LEU A N 1
ATOM 658 C CA . LEU A 1 89 ? -17.867 33.901 11.243 1.00 19.64 86 LEU A CA 1
ATOM 659 C C . LEU A 1 89 ? -17.282 35.221 10.815 1.00 19.34 86 LEU A C 1
ATOM 660 O O . LEU A 1 89 ? -17.708 35.785 9.801 1.00 20.20 86 LEU A O 1
ATOM 665 N N . ARG A 1 90 ? -16.317 35.737 11.589 1.00 19.17 87 ARG A N 1
ATOM 666 C CA . ARG A 1 90 ? -15.534 36.899 11.178 1.00 18.40 87 ARG A CA 1
ATOM 667 C C . ARG A 1 90 ? -14.045 36.545 11.248 1.00 19.21 87 ARG A C 1
ATOM 668 O O . ARG A 1 90 ? -13.668 35.555 11.888 1.00 19.63 87 ARG A O 1
ATOM 676 N N . VAL A 1 91 ? -13.228 37.392 10.626 1.00 18.53 88 VAL A N 1
ATOM 677 C CA . VAL A 1 91 ? -11.791 37.156 10.511 1.00 18.58 88 VAL A CA 1
ATOM 678 C C . VAL A 1 91 ? -11.057 38.453 10.756 1.00 18.59 88 VAL A C 1
ATOM 679 O O . VAL A 1 91 ? -11.390 39.473 10.168 1.00 19.33 88 VAL A O 1
ATOM 683 N N . VAL A 1 92 ? -10.054 38.403 11.644 1.00 18.25 89 VAL A N 1
ATOM 684 C CA . VAL A 1 92 ? -9.111 39.499 11.835 1.00 17.42 89 VAL A CA 1
ATOM 685 C C . VAL A 1 92 ? -7.704 38.961 11.561 1.00 17.23 89 VAL A C 1
ATOM 686 O O . VAL A 1 92 ? -7.321 37.895 12.077 1.00 17.54 89 VAL A O 1
ATOM 690 N N . ALA A 1 93 ? -6.950 39.714 10.763 1.00 16.60 90 ALA A N 1
ATOM 691 C CA . ALA A 1 93 ? -5.555 39.318 10.451 1.00 16.57 90 ALA A CA 1
ATOM 692 C C . ALA A 1 93 ? -4.566 40.129 11.300 1.00 16.19 90 ALA A C 1
ATOM 693 O O . ALA A 1 93 ? -4.959 41.142 11.894 1.00 16.40 90 ALA A O 1
ATOM 695 N N . GLY A 1 94 ? -3.296 39.677 11.354 1.00 15.02 91 GLY A N 1
ATOM 696 C CA . GLY A 1 94 ? -2.249 40.391 12.063 1.00 15.37 91 GLY A CA 1
ATOM 697 C C . GLY A 1 94 ? -2.045 39.897 13.493 1.00 14.53 91 GLY A C 1
ATOM 698 O O . GLY A 1 94 ? -1.502 40.627 14.313 1.00 15.67 91 GLY A O 1
ATOM 699 N N . LEU A 1 95 ? -2.429 38.641 13.782 1.00 14.78 92 LEU A N 1
ATOM 700 C CA . LEU A 1 95 ? -2.365 38.104 15.153 1.00 14.40 92 LEU A CA 1
ATOM 701 C C . LEU A 1 95 ? -1.094 38.458 15.883 1.00 15.00 92 LEU A C 1
ATOM 702 O O . LEU A 1 95 ? -0.002 38.163 15.401 1.00 15.34 92 LEU A O 1
ATOM 707 N N . ASN A 1 96 ? -1.251 39.084 17.057 1.00 15.92 93 ASN A N 1
ATOM 708 C CA . ASN A 1 96 ? -0.165 39.259 17.986 1.00 14.48 93 ASN A CA 1
ATOM 709 C C . ASN A 1 96 ? -0.690 38.882 19.375 1.00 15.33 93 ASN A C 1
ATOM 710 O O . ASN A 1 96 ? -1.902 38.576 19.553 1.00 14.75 93 ASN A O 1
ATOM 715 N N . LEU A 1 97 ? 0.226 38.813 20.324 1.00 13.42 94 LEU A N 1
ATOM 716 C CA . LEU A 1 97 ? -0.158 38.260 21.629 1.00 14.71 94 LEU A CA 1
ATOM 717 C C . LEU A 1 97 ? -1.214 39.123 22.315 1.00 14.59 94 LEU A C 1
ATOM 718 O O . LEU A 1 97 ? -2.094 38.583 22.998 1.00 17.41 94 LEU A O 1
ATOM 723 N N . ALA A 1 98 ? -1.131 40.446 22.179 1.00 15.37 95 ALA A N 1
ATOM 724 C CA . ALA A 1 98 ? -2.111 41.256 22.853 1.00 15.74 95 ALA A CA 1
ATOM 725 C C . ALA A 1 98 ? -3.514 40.911 22.357 1.00 16.87 95 ALA A C 1
ATOM 726 O O . ALA A 1 98 ? -4.483 40.921 23.137 1.00 17.00 95 ALA A O 1
ATOM 741 N N . ALA A 1 100 ? -4.595 38.061 21.229 1.00 17.51 97 ALA A N 1
ATOM 742 C CA . ALA A 1 100 ? -5.016 36.755 21.732 1.00 17.10 97 ALA A CA 1
ATOM 743 C C . ALA A 1 100 ? -5.424 36.838 23.195 1.00 17.94 97 ALA A C 1
ATOM 744 O O . ALA A 1 100 ? -6.430 36.219 23.596 1.00 18.63 97 ALA A O 1
ATOM 746 N N . ILE A 1 101 ? -4.628 37.558 24.003 1.00 16.01 98 ILE A N 1
ATOM 747 C CA . ILE A 1 101 ? -4.998 37.775 25.426 1.00 16.86 98 ILE A CA 1
ATOM 748 C C . ILE A 1 101 ? -6.347 38.471 25.558 1.00 17.65 98 ILE A C 1
ATOM 749 O O . ILE A 1 101 ? -7.211 38.023 26.347 1.00 18.03 98 ILE A O 1
ATOM 754 N N . GLU A 1 102 ? -6.523 39.578 24.831 1.00 17.97 99 GLU A N 1
ATOM 755 C CA . GLU A 1 102 ? -7.797 40.255 24.944 1.00 19.22 99 GLU A CA 1
ATOM 756 C C . GLU A 1 102 ? -8.971 39.418 24.447 1.00 19.20 99 GLU A C 1
ATOM 757 O O . GLU A 1 102 ? -10.060 39.499 25.021 1.00 20.58 99 GLU A O 1
ATOM 763 N N . ALA A 1 103 ? -8.780 38.622 23.396 1.00 18.92 100 ALA A N 1
ATOM 764 C CA . ALA A 1 103 ? -9.846 37.764 22.896 1.00 18.91 100 ALA A CA 1
ATOM 765 C C . ALA A 1 103 ? -10.225 36.766 23.968 1.00 19.98 100 ALA A C 1
ATOM 766 O O . ALA A 1 103 ? -11.411 36.447 24.169 1.00 21.18 100 ALA A O 1
ATOM 768 N N . ALA A 1 104 ? -9.214 36.263 24.673 1.00 20.88 101 ALA A N 1
ATOM 769 C CA . ALA A 1 104 ? -9.414 35.166 25.613 1.00 22.08 101 ALA A CA 1
ATOM 770 C C . ALA A 1 104 ? -10.264 35.604 26.782 1.00 23.43 101 ALA A C 1
ATOM 771 O O . ALA A 1 104 ? -10.964 34.782 27.352 1.00 25.63 101 ALA A O 1
ATOM 773 N N . VAL A 1 105 ? -10.151 36.868 27.186 1.00 22.87 102 VAL A N 1
ATOM 774 C CA . VAL A 1 105 ? -10.863 37.318 28.380 1.00 24.71 102 VAL A CA 1
ATOM 775 C C . VAL A 1 105 ? -12.049 38.217 28.096 1.00 24.55 102 VAL A C 1
ATOM 776 O O . VAL A 1 105 ? -12.792 38.594 29.033 1.00 25.57 102 VAL A O 1
ATOM 780 N N . SER A 1 106 ? -12.234 38.584 26.825 1.00 23.82 103 SER A N 1
ATOM 781 C CA A SER A 1 106 ? -13.282 39.538 26.466 0.70 24.19 103 SER A CA 1
ATOM 782 C CA B SER A 1 106 ? -13.282 39.536 26.444 0.30 24.55 103 SER A CA 1
ATOM 783 C C . SER A 1 106 ? -14.668 38.975 26.733 1.00 24.37 103 SER A C 1
ATOM 784 O O . SER A 1 106 ? -14.956 37.840 26.355 1.00 24.64 103 SER A O 1
ATOM 789 N N . PRO A 1 107 ? -15.535 39.770 27.397 1.00 25.61 104 PRO A N 1
ATOM 790 C CA . PRO A 1 107 ? -16.879 39.234 27.575 1.00 26.10 104 PRO A CA 1
ATOM 791 C C . PRO A 1 107 ? -17.807 39.626 26.420 1.00 27.06 104 PRO A C 1
ATOM 792 O O . PRO A 1 107 ? -19.003 39.278 26.455 1.00 28.26 104 PRO A O 1
ATOM 796 N N . VAL A 1 108 ? -17.259 40.326 25.414 1.00 26.64 105 VAL A N 1
ATOM 797 C CA . VAL A 1 108 ? -18.041 40.834 24.276 1.00 27.13 105 VAL A CA 1
ATOM 798 C C . VAL A 1 108 ? -18.720 39.671 23.532 1.00 27.48 105 VAL A C 1
ATOM 799 O O . VAL A 1 108 ? -18.068 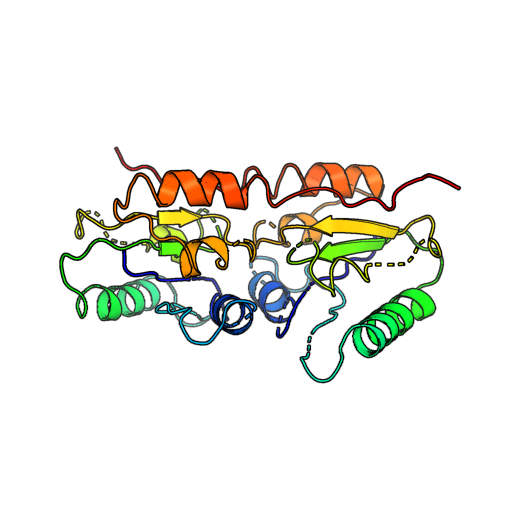38.709 23.128 1.00 27.99 105 VAL A O 1
ATOM 803 N N . GLU A 1 109 ? -20.032 39.763 23.334 1.00 27.88 106 GLU A N 1
ATOM 804 C CA A GLU A 1 109 ? -20.763 38.639 22.752 0.50 28.38 106 GLU A CA 1
ATOM 805 C CA B GLU A 1 109 ? -20.810 38.657 22.750 0.50 28.13 106 GLU A CA 1
ATOM 806 C C . GLU A 1 109 ? -20.952 38.829 21.246 1.00 27.33 106 GLU A C 1
ATOM 807 O O . GLU A 1 109 ? -20.943 37.847 20.489 1.00 28.40 106 GLU A O 1
ATOM 818 N N . ASN A 1 110 ? -21.108 40.071 20.806 1.00 25.92 107 ASN A N 1
ATOM 819 C CA . ASN A 1 110 ? -21.341 40.278 19.384 1.00 26.41 107 ASN A CA 1
ATOM 820 C C . ASN A 1 110 ? -20.039 40.182 18.564 1.00 25.09 107 ASN A C 1
ATOM 821 O O . ASN A 1 110 ? -19.044 40.831 18.896 1.00 23.81 107 ASN A O 1
ATOM 826 N N . VAL A 1 111 ? -20.084 39.406 17.473 1.00 24.16 108 VAL A N 1
ATOM 827 C CA A VAL A 1 111 ? -18.881 39.103 16.663 0.50 24.79 108 VAL A CA 1
ATOM 828 C CA B VAL A 1 111 ? -18.860 39.095 16.738 0.50 23.98 108 VAL A CA 1
ATOM 829 C C . VAL A 1 111 ? -18.264 40.294 15.966 1.00 24.74 108 VAL A C 1
ATOM 830 O O . VAL A 1 111 ? -17.042 40.394 15.844 1.00 24.80 108 VAL A O 1
ATOM 837 N N . ASP A 1 112 ? -19.105 41.196 15.473 1.00 24.61 109 ASP A N 1
ATOM 838 C CA . ASP A 1 112 ? -18.645 42.383 14.803 1.00 24.31 109 ASP A CA 1
ATOM 839 C C . ASP A 1 112 ? -18.006 43.342 15.820 1.00 24.35 109 ASP A C 1
ATOM 840 O O . ASP A 1 112 ? -16.981 43.990 15.516 1.00 25.32 109 ASP A O 1
ATOM 845 N N . GLU A 1 113 ? -18.606 43.432 17.013 1.00 24.07 110 GLU A N 1
ATOM 846 C CA A GLU A 1 113 ? -18.050 44.289 18.056 0.50 23.71 110 GLU A CA 1
ATOM 847 C CA B GLU A 1 113 ? -18.053 44.309 18.041 0.50 23.97 110 GLU A CA 1
ATOM 848 C C . GLU A 1 113 ? -16.712 43.729 18.508 1.00 23.43 110 GLU A C 1
ATOM 849 O O . GLU A 1 113 ? -15.757 44.476 18.697 1.00 24.12 110 GLU A O 1
ATOM 860 N N . LEU A 1 114 ? -16.669 42.404 18.649 1.00 22.03 111 LEU A N 1
ATOM 861 C CA . LEU A 1 114 ? -15.447 41.741 19.095 1.00 21.15 111 LEU A CA 1
ATOM 862 C C . LEU A 1 114 ? -14.333 41.903 18.045 1.00 21.80 111 LEU A C 1
ATOM 863 O O . LEU A 1 114 ? -13.212 42.261 18.410 1.00 23.03 111 LEU A O 1
ATOM 868 N N . ALA A 1 115 ? -14.628 41.694 16.753 1.00 22.24 112 ALA A N 1
ATOM 869 C CA . ALA A 1 115 ? -13.609 41.956 15.718 1.00 20.72 112 ALA A CA 1
ATOM 870 C C . ALA A 1 115 ? -13.082 43.408 15.718 1.00 21.56 112 ALA A C 1
ATOM 871 O O . ALA A 1 115 ? -11.877 43.664 15.576 1.00 21.25 112 ALA A O 1
ATOM 873 N N . ALA A 1 116 ? -13.985 44.368 15.898 1.00 21.29 113 ALA A N 1
ATOM 874 C CA . ALA A 1 116 ? -13.562 45.751 15.889 1.00 21.51 113 ALA A CA 1
ATOM 875 C C . ALA A 1 116 ? -12.648 46.039 17.096 1.00 20.81 113 ALA A C 1
ATOM 876 O O . ALA A 1 116 ? -11.617 46.694 16.963 1.00 21.21 113 ALA A O 1
ATOM 878 N N . TYR A 1 117 ? -13.037 45.523 18.266 1.00 20.55 114 TYR A N 1
ATOM 879 C CA . TYR A 1 117 ? -12.252 45.687 19.483 1.00 20.43 114 TYR A CA 1
ATOM 880 C C . TYR A 1 117 ? -10.838 45.090 19.312 1.00 20.01 114 TYR A C 1
ATOM 881 O O . TYR A 1 117 ? -9.837 45.747 19.627 1.00 21.00 114 TYR A O 1
ATOM 890 N N . LEU A 1 118 ? -10.763 43.863 18.786 1.00 19.63 115 LEU A N 1
ATOM 891 C CA . LEU A 1 118 ? -9.467 43.180 18.679 1.00 18.60 115 LEU A CA 1
ATOM 892 C C . LEU A 1 118 ? -8.598 43.785 17.598 1.00 18.56 115 LEU A C 1
ATOM 893 O O . LEU A 1 118 ? -7.377 43.737 17.674 1.00 18.99 115 LEU A O 1
ATOM 898 N N . THR A 1 119 ? -9.225 44.356 16.574 1.00 18.74 116 THR A N 1
ATOM 899 C CA . THR A 1 119 ? -8.478 45.119 15.590 1.00 18.74 116 THR A CA 1
ATOM 900 C C . THR A 1 119 ? -7.791 46.287 16.250 1.00 18.85 116 THR A C 1
ATOM 901 O O . THR A 1 119 ? -6.591 46.543 16.024 1.00 19.60 116 THR A O 1
ATOM 905 N N . GLN A 1 120 ? -8.546 47.018 17.064 1.00 20.55 117 GLN A N 1
ATOM 906 C CA . GLN A 1 120 ? -7.966 48.150 17.757 1.00 20.80 117 GLN A CA 1
ATOM 907 C C . GLN A 1 120 ? -6.865 47.721 18.729 1.00 21.49 117 GLN A C 1
ATOM 908 O O . GLN A 1 120 ? -5.819 48.367 18.800 1.00 22.02 117 GLN A O 1
ATOM 914 N N . ILE A 1 121 ? -7.110 46.645 19.477 1.00 20.39 118 ILE A N 1
ATOM 915 C CA . ILE A 1 121 ? -6.100 46.102 20.421 1.00 19.75 118 ILE A CA 1
ATOM 916 C C . ILE A 1 121 ? -4.822 45.778 19.669 1.00 19.15 118 ILE A C 1
ATOM 917 O O . ILE A 1 121 ? -3.704 46.181 20.102 1.00 19.52 118 ILE A O 1
ATOM 922 N N . GLY A 1 122 ? -4.990 45.052 18.560 1.00 18.24 119 GLY A N 1
ATOM 923 C CA . GLY A 1 122 ? -3.832 44.529 17.837 1.00 17.12 119 GLY A CA 1
ATOM 924 C C . GLY A 1 122 ? -2.995 45.693 17.293 1.00 17.76 119 GLY A C 1
ATOM 925 O O . GLY A 1 122 ? -1.766 45.611 17.292 1.00 18.88 119 GLY A O 1
ATOM 926 N N . GLN A 1 123 ? -3.652 46.754 16.789 1.00 18.28 120 GLN A N 1
ATOM 927 C CA . GLN A 1 123 ? -2.929 47.921 16.270 1.00 18.64 120 GLN A CA 1
ATOM 928 C C . GLN A 1 123 ? -2.244 48.670 17.376 1.00 18.98 120 GLN A C 1
ATOM 929 O O . GLN A 1 123 ? -1.065 49.023 17.242 1.00 19.95 120 GLN A O 1
ATOM 935 N N . SER A 1 124 ? -2.942 48.871 18.489 1.00 19.62 121 SER A N 1
ATOM 936 C CA A SER A 1 124 ? -2.367 49.621 19.625 0.60 19.30 121 SER A CA 1
ATOM 937 C CA B SER A 1 124 ? -2.310 49.667 19.553 0.40 19.73 121 SER A CA 1
ATOM 938 C C . SER A 1 124 ? -1.213 48.894 20.273 1.00 19.67 121 SER A C 1
ATOM 939 O O . SER A 1 124 ? -0.361 49.499 20.958 1.00 19.61 121 SER A O 1
ATOM 944 N N . ALA A 1 125 ? -1.209 47.566 20.086 1.00 18.36 122 ALA A N 1
ATOM 945 C CA . ALA A 1 125 ? -0.165 46.723 20.672 1.00 19.19 122 ALA A CA 1
ATOM 946 C C . ALA A 1 125 ? 1.219 46.910 20.033 1.00 18.46 122 ALA A C 1
ATOM 947 O O . ALA A 1 125 ? 2.233 46.437 20.560 1.00 18.65 122 ALA A O 1
ATOM 949 N N . VAL A 1 126 ? 1.232 47.451 18.830 1.00 17.72 123 VAL A N 1
ATOM 950 C CA . VAL A 1 126 ? 2.472 47.548 18.064 1.00 17.61 123 VAL A CA 1
ATOM 951 C C . VAL A 1 126 ? 3.035 48.950 18.303 1.00 18.92 123 VAL A C 1
ATOM 952 O O . VAL A 1 126 ? 2.468 49.964 17.855 1.00 19.91 123 VAL A O 1
ATOM 956 N N . THR A 1 127 ? 4.141 49.017 19.045 1.00 18.54 124 THR A N 1
ATOM 957 C CA A THR A 1 127 ? 4.773 50.302 19.356 0.50 19.19 124 THR A CA 1
ATOM 958 C CA B THR A 1 127 ? 4.762 50.300 19.360 0.50 18.76 124 THR A CA 1
ATOM 959 C C . THR A 1 127 ? 6.265 50.129 19.528 1.00 19.01 124 THR A C 1
ATOM 960 O O . THR A 1 127 ? 6.738 49.054 19.848 1.00 18.03 124 THR A O 1
ATOM 967 N N . THR A 1 128 ? 6.999 51.224 19.296 1.00 18.13 125 THR A N 1
ATOM 968 C CA A THR A 1 128 ? 8.418 51.258 19.651 0.60 18.58 125 THR A CA 1
ATOM 969 C CA B THR A 1 128 ? 8.413 51.284 19.656 0.40 19.67 125 THR A CA 1
ATOM 970 C C . THR A 1 128 ? 8.529 51.497 21.165 1.00 20.09 125 THR A C 1
ATOM 971 O O . THR A 1 128 ? 7.867 52.371 21.711 1.00 21.95 125 THR A O 1
ATOM 978 N N . ILE A 1 129 ? 9.366 50.700 21.810 1.00 20.01 126 ILE A N 1
ATOM 979 C CA . ILE A 1 129 ? 9.539 50.714 23.253 1.00 19.78 126 ILE A CA 1
ATOM 980 C C . ILE A 1 129 ? 10.769 51.536 23.644 1.00 20.95 126 ILE A C 1
ATOM 981 O O . ILE A 1 129 ? 11.817 51.392 23.049 1.00 21.81 126 ILE A O 1
ATOM 986 N N . ASP A 1 130 ? 10.648 52.340 24.687 1.00 22.49 127 ASP A N 1
ATOM 987 C CA A ASP A 1 130 ? 11.714 53.219 25.145 0.50 23.46 127 ASP A CA 1
ATOM 988 C CA B ASP A 1 130 ? 11.774 53.135 25.151 0.50 23.32 127 ASP A CA 1
ATOM 989 C C . ASP A 1 130 ? 11.794 53.127 26.666 1.00 23.72 127 ASP A C 1
ATOM 990 O O . ASP A 1 130 ? 10.756 53.088 27.323 1.00 22.61 127 ASP A O 1
ATOM 999 N N . LEU A 1 131 ? 12.998 53.154 27.212 1.00 24.07 128 LEU A N 1
ATOM 1000 C CA . LEU A 1 131 ? 13.152 53.337 28.649 1.00 24.75 128 LEU A CA 1
ATOM 1001 C C . LEU A 1 131 ? 12.733 54.773 28.910 1.00 26.66 128 LEU A C 1
ATOM 1002 O O . LEU A 1 131 ? 12.853 55.632 28.014 1.00 26.97 128 LEU A O 1
ATOM 1007 N N . PRO A 1 132 ? 12.219 55.053 30.111 1.00 27.13 129 PRO A N 1
ATOM 1008 C CA . PRO A 1 132 ? 11.972 56.450 30.443 1.00 27.95 129 PRO A CA 1
ATOM 1009 C C . PRO A 1 132 ? 13.288 57.241 30.430 1.00 28.80 129 PRO A C 1
ATOM 1010 O O . PRO A 1 132 ? 14.358 56.665 30.550 1.00 30.93 129 PRO A O 1
ATOM 1014 N N . GLU A 1 133 ? 13.272 58.544 30.249 0.70 29.34 130 GLU A N 1
ATOM 1015 C CA . GLU A 1 133 ? 14.512 59.187 30.635 0.70 30.44 130 GLU A CA 1
ATOM 1016 C C . GLU A 1 133 ? 14.286 60.287 31.631 0.70 30.18 130 GLU A C 1
ATOM 1017 O O . GLU A 1 133 ? 13.666 61.322 31.369 0.70 30.81 130 GLU A O 1
ATOM 1023 N N . LEU A 1 134 ? 14.783 59.978 32.810 1.00 30.38 131 LEU A N 1
ATOM 1024 C CA . LEU A 1 134 ? 14.381 60.642 34.005 1.00 29.04 131 LEU A CA 1
ATOM 1025 C C . LEU A 1 134 ? 15.646 60.949 34.788 1.00 30.31 131 LEU A C 1
ATOM 1026 O O . LEU A 1 134 ? 15.592 61.667 35.791 1.00 31.71 131 LEU A O 1
ATOM 1031 N N . THR A 1 135 ? 16.790 60.460 34.295 0.70 30.96 132 THR A N 1
ATOM 1032 C CA . THR A 1 135 ? 18.041 60.434 35.064 0.70 31.97 132 THR A CA 1
ATOM 1033 C C . THR A 1 135 ? 18.536 61.852 35.374 0.70 32.49 132 THR A C 1
ATOM 1034 O O . THR A 1 135 ? 19.685 62.056 35.815 0.70 34.49 132 THR A O 1
ATOM 1062 N N . PRO B 1 6 ? 20.753 46.056 10.908 1.00 23.71 3 PRO B N 1
ATOM 1063 C CA . PRO B 1 6 ? 20.689 45.689 12.339 1.00 22.50 3 PRO B CA 1
ATOM 1064 C C . PRO B 1 6 ? 20.544 44.186 12.589 1.00 22.00 3 PRO B C 1
ATOM 1065 O O . PRO B 1 6 ? 19.871 43.525 11.805 1.00 22.38 3 PRO B O 1
ATOM 1069 N N . LYS B 1 7 ? 21.131 43.656 13.666 1.00 21.53 4 LYS B N 1
ATOM 1070 C CA . LYS B 1 7 ? 20.883 42.245 14.052 1.00 22.53 4 LYS B CA 1
ATOM 1071 C C . LYS B 1 7 ? 19.474 42.165 14.605 1.00 21.88 4 LYS B C 1
ATOM 1072 O O . LYS B 1 7 ? 18.996 43.125 15.185 1.00 23.60 4 LYS B O 1
ATOM 1078 N N . LEU B 1 8 ? 18.802 41.034 14.367 1.00 18.81 5 LEU B N 1
ATOM 1079 C CA A LEU B 1 8 ? 17.421 40.885 14.780 0.70 19.09 5 LEU B CA 1
ATOM 1080 C CA B LEU B 1 8 ? 17.423 40.897 14.780 0.30 18.42 5 LEU B CA 1
ATOM 1081 C C . LEU B 1 8 ? 17.314 39.854 15.873 1.00 18.79 5 LEU B C 1
ATOM 1082 O O . LEU B 1 8 ? 17.945 38.809 15.796 1.00 17.54 5 LEU B O 1
ATOM 1091 N N . ILE B 1 9 ? 16.461 40.140 16.862 1.00 17.32 6 ILE B N 1
ATOM 1092 C CA . ILE B 1 9 ? 16.169 39.173 17.927 1.00 17.48 6 ILE B CA 1
ATOM 1093 C C . ILE B 1 9 ? 14.653 39.160 18.097 1.00 16.45 6 ILE B C 1
ATOM 1094 O O . ILE B 1 9 ? 14.047 40.207 18.134 1.00 17.55 6 ILE B O 1
ATOM 1099 N N . LEU B 1 10 ? 14.060 37.976 18.111 1.00 15.12 7 LEU B N 1
ATOM 1100 C CA . LEU B 1 10 ? 12.623 37.833 18.444 1.00 15.87 7 LEU B CA 1
ATOM 1101 C C . LEU B 1 10 ? 12.527 37.304 19.887 1.00 16.49 7 LEU B C 1
ATOM 1102 O O . LEU B 1 10 ? 13.231 36.363 20.242 1.00 17.47 7 LEU B O 1
ATOM 1115 N N . SER B 1 12 ? 9.822 36.321 23.233 1.00 16.66 9 SER B N 1
ATOM 1116 C CA . SER B 1 12 ? 8.457 36.069 23.657 1.00 17.00 9 SER B CA 1
ATOM 1117 C C . SER B 1 12 ? 8.373 35.270 24.929 1.00 17.44 9 SER B C 1
ATOM 1118 O O . SER B 1 12 ? 9.343 34.589 25.360 1.00 17.04 9 SER B O 1
ATOM 1121 N N . HIS B 1 13 ? 7.174 35.293 25.500 1.00 16.28 10 HIS B N 1
ATOM 1122 C CA . HIS B 1 13 ? 6.775 34.247 26.427 1.00 16.63 10 HIS B CA 1
ATOM 1123 C C . HIS B 1 13 ? 6.780 32.926 25.668 1.00 16.66 10 HIS B C 1
ATOM 1124 O O . HIS B 1 13 ? 6.278 32.826 24.541 1.00 16.50 10 HIS B O 1
ATOM 1131 N N . GLY B 1 14 ? 7.315 31.882 26.283 1.00 15.68 11 GLY B N 1
ATOM 1132 C CA . GLY B 1 14 ? 7.193 30.566 25.677 1.00 17.10 11 GLY B CA 1
ATOM 1133 C C . GLY B 1 14 ? 7.826 30.484 24.298 1.00 17.52 11 GLY B C 1
ATOM 1134 O O . GLY B 1 14 ? 8.802 31.198 24.006 1.00 18.27 11 GLY B O 1
ATOM 1135 N N . ARG B 1 15 ? 7.259 29.618 23.470 1.00 18.28 12 ARG B N 1
ATOM 1136 C CA A ARG B 1 15 ? 7.875 29.333 22.176 0.60 18.51 12 ARG B CA 1
ATOM 1137 C CA B ARG B 1 15 ? 7.845 29.313 22.168 0.40 17.74 12 ARG B CA 1
ATOM 1138 C C . ARG B 1 15 ? 7.257 30.113 21.007 1.00 17.92 12 ARG B C 1
ATOM 1139 O O . ARG B 1 15 ? 7.498 29.774 19.847 1.00 18.49 12 ARG B O 1
ATOM 1162 N N . ALA B 1 17 ? 7.957 33.120 19.818 1.00 16.48 14 ALA B N 1
ATOM 1163 C CA . ALA B 1 17 ? 8.959 33.786 18.984 1.00 17.44 14 ALA B CA 1
ATOM 1164 C C . ALA B 1 17 ? 9.670 32.751 18.120 1.00 17.40 14 ALA B C 1
ATOM 1165 O O . ALA B 1 17 ? 9.870 32.989 16.906 1.00 18.20 14 ALA B O 1
ATOM 1167 N N . GLU B 1 18 ? 10.067 31.625 18.710 1.00 18.64 15 GLU B N 1
ATOM 1168 C CA . GLU B 1 18 ? 10.726 30.536 17.949 1.00 18.96 15 GLU B CA 1
ATOM 1169 C C . GLU B 1 18 ? 9.847 30.064 16.761 1.00 17.92 15 GLU B C 1
ATOM 1170 O O . GLU B 1 18 ? 10.338 29.841 15.648 1.00 17.58 15 GLU B O 1
ATOM 1176 N N . GLU B 1 19 ? 8.547 29.922 16.999 1.00 17.12 16 GLU B N 1
ATOM 1177 C CA . GLU B 1 19 ? 7.658 29.502 15.901 1.00 16.85 16 GLU B CA 1
ATOM 1178 C C . GLU B 1 19 ? 7.348 30.596 14.923 1.00 16.08 16 GLU B C 1
ATOM 1179 O O . GLU B 1 19 ? 7.126 30.347 13.748 1.00 16.68 16 GLU B O 1
ATOM 1185 N N . THR B 1 20 ? 7.321 31.831 15.386 1.00 16.05 17 THR B N 1
ATOM 1186 C CA . THR B 1 20 ? 7.177 32.929 14.446 1.00 16.49 17 THR B CA 1
ATOM 1187 C C . THR B 1 20 ? 8.360 32.922 13.447 1.00 15.83 17 THR B C 1
ATOM 1188 O O . THR B 1 20 ? 8.184 33.162 12.264 1.00 16.42 17 THR B O 1
ATOM 1192 N N . LEU B 1 21 ? 9.571 32.668 13.940 1.00 15.83 18 LEU B N 1
ATOM 1193 C CA . LEU B 1 21 ? 10.743 32.653 13.040 1.00 16.07 18 LEU B CA 1
ATOM 1194 C C . LEU B 1 21 ? 10.523 31.520 12.040 1.00 15.81 18 LEU B C 1
ATOM 1195 O O . LEU B 1 21 ? 10.762 31.680 10.804 1.00 16.37 18 LEU B O 1
ATOM 1200 N N . ALA B 1 22 ? 10.138 30.350 12.556 1.00 16.05 19 ALA B N 1
ATOM 1201 C CA . ALA B 1 22 ? 9.953 29.210 11.673 1.00 16.79 19 ALA B CA 1
ATOM 1202 C C . ALA B 1 22 ? 8.855 29.465 10.591 1.00 17.26 19 ALA B C 1
ATOM 1203 O O . ALA B 1 22 ? 9.010 29.139 9.391 1.00 17.64 19 ALA B O 1
ATOM 1205 N N . SER B 1 23 ? 7.750 30.069 11.023 1.00 16.01 20 SER B N 1
ATOM 1206 C CA . SER B 1 23 ? 6.700 30.500 10.096 1.00 16.04 20 SER B CA 1
ATOM 1207 C C . SER B 1 23 ? 7.202 31.536 9.077 1.00 16.93 20 SER B C 1
ATOM 1208 O O . SER B 1 23 ? 6.843 31.453 7.885 1.00 18.13 20 SER B O 1
ATOM 1211 N N . THR B 1 24 ? 8.051 32.466 9.508 1.00 16.42 21 THR B N 1
ATOM 1212 C CA . THR B 1 24 ? 8.631 33.450 8.595 1.00 17.00 21 THR B CA 1
ATOM 1213 C C . THR B 1 24 ? 9.453 32.740 7.524 1.00 17.75 21 THR B C 1
ATOM 1214 O O . THR B 1 24 ? 9.453 33.152 6.358 1.00 19.20 21 THR B O 1
ATOM 1218 N N . GLN B 1 25 ? 10.168 31.689 7.927 1.00 17.57 22 GLN B N 1
ATOM 1219 C CA . GLN B 1 25 ? 11.015 30.922 6.984 1.00 18.92 22 GLN B CA 1
ATOM 1220 C C . GLN B 1 25 ? 10.229 30.148 5.963 1.00 19.27 22 GLN B C 1
ATOM 1221 O O . GLN B 1 25 ? 10.768 29.801 4.888 1.00 20.01 22 GLN B O 1
ATOM 1235 N N . ILE B 1 27 ? 8.000 31.565 4.304 1.00 19.44 24 ILE B N 1
ATOM 1236 C CA . ILE B 1 27 ? 7.600 32.574 3.351 1.00 19.56 24 ILE B CA 1
ATOM 1237 C C . ILE B 1 27 ? 8.832 33.166 2.681 1.00 20.11 24 ILE B C 1
ATOM 1238 O O . ILE B 1 27 ? 8.820 33.434 1.471 1.00 19.58 24 ILE B O 1
ATOM 1243 N N . VAL B 1 28 ? 9.897 33.372 3.474 1.00 18.26 25 VAL B N 1
ATOM 1244 C CA . VAL B 1 28 ? 11.117 34.012 2.939 1.00 19.28 25 VAL B CA 1
ATOM 1245 C C . VAL B 1 28 ? 12.365 33.147 3.009 1.00 21.08 25 VAL B C 1
ATOM 1246 O O . VAL B 1 28 ? 13.437 33.579 2.561 1.00 22.17 25 VAL B O 1
ATOM 1250 N N . GLY B 1 29 ? 12.237 31.948 3.570 1.00 22.00 26 GLY B N 1
ATOM 1251 C CA . GLY B 1 29 ? 13.344 30.996 3.625 1.00 24.83 26 GLY B CA 1
ATOM 1252 C C . GLY B 1 29 ? 14.454 31.434 4.572 1.00 26.53 26 GLY B C 1
ATOM 1253 O O . GLY B 1 29 ? 14.204 32.041 5.621 1.00 24.88 26 GLY B O 1
ATOM 1254 N N . GLU B 1 30 ? 15.698 31.161 4.160 1.00 28.55 27 GLU B N 1
ATOM 1255 C CA A GLU B 1 30 ? 16.871 31.413 5.004 0.50 29.71 27 GLU B CA 1
ATOM 1256 C CA B GLU B 1 30 ? 16.890 31.402 4.971 0.50 29.73 27 GLU B CA 1
ATOM 1257 C C . GLU B 1 30 ? 17.196 32.881 5.214 1.00 29.61 27 GLU B C 1
ATOM 1258 O O . GLU B 1 30 ? 18.030 33.219 6.059 1.00 30.33 27 GLU B O 1
ATOM 1269 N N . LEU B 1 31 ? 16.532 33.770 4.481 1.00 29.57 28 LEU B N 1
ATOM 1270 C CA . LEU B 1 31 ? 16.697 35.197 4.736 1.00 29.69 28 LEU B CA 1
ATOM 1271 C C . LEU B 1 31 ? 16.294 35.599 6.173 1.00 29.44 28 LEU B C 1
ATOM 1272 O O . LEU B 1 31 ? 16.742 36.645 6.696 1.00 29.96 28 LEU B O 1
ATOM 1277 N N . ALA B 1 32 ? 15.398 34.811 6.763 1.00 27.42 29 ALA B N 1
ATOM 1278 C CA . ALA B 1 32 ? 14.986 35.018 8.124 1.00 27.27 29 ALA B CA 1
ATOM 1279 C C . ALA B 1 32 ? 15.994 34.329 9.037 1.00 25.98 29 ALA B C 1
ATOM 1280 O O . ALA B 1 32 ? 16.055 33.097 9.092 1.00 26.67 29 ALA B O 1
ATOM 1282 N N A ASP B 1 33 ? 16.767 35.074 9.828 0.50 25.81 30 ASP B N 1
ATOM 1283 N N B ASP B 1 33 ? 16.803 35.195 9.622 0.50 26.50 30 ASP B N 1
ATOM 1284 C CA A ASP B 1 33 ? 17.767 34.403 10.706 0.50 25.89 30 ASP B CA 1
ATOM 1285 C CA B ASP B 1 33 ? 17.781 34.862 10.597 0.50 27.26 30 ASP B CA 1
ATOM 1286 C C A ASP B 1 33 ? 17.966 34.969 12.128 0.50 24.85 30 ASP B C 1
ATOM 1287 C C B ASP B 1 33 ? 17.536 35.914 11.651 0.50 26.34 30 ASP B C 1
ATOM 1288 O O A ASP B 1 33 ? 19.050 34.904 12.696 0.50 24.36 30 ASP B O 1
ATOM 1289 O O B ASP B 1 33 ? 17.812 37.097 11.476 0.50 27.58 30 ASP B O 1
ATOM 1298 N N . ALA B 1 34 ? 16.903 35.477 12.710 1.00 25.20 31 ALA B N 1
ATOM 1299 C CA . ALA B 1 34 ? 16.935 36.178 13.972 1.00 22.93 31 ALA B CA 1
ATOM 1300 C C . ALA B 1 34 ? 17.320 35.226 15.115 1.00 21.95 31 ALA B C 1
ATOM 1301 O O . ALA B 1 34 ? 17.027 33.997 15.084 1.00 23.70 31 ALA B O 1
ATOM 1303 N N . ALA B 1 35 ? 18.028 35.775 16.108 1.00 21.52 32 ALA B N 1
ATOM 1304 C CA . ALA B 1 35 ? 18.207 35.102 17.380 1.00 20.59 32 ALA B CA 1
ATOM 1305 C C . ALA B 1 35 ? 16.862 35.113 18.128 1.00 20.25 32 ALA B C 1
ATOM 1306 O O . ALA B 1 35 ? 15.991 35.937 17.878 1.00 19.68 32 ALA B O 1
ATOM 1308 N N . ILE B 1 36 ? 16.733 34.160 19.021 1.00 20.09 33 ILE B N 1
ATOM 1309 C CA . ILE B 1 36 ? 15.479 33.917 19.739 1.00 20.01 33 ILE B CA 1
ATOM 1310 C C . ILE B 1 36 ? 15.688 33.885 21.252 1.00 21.64 33 ILE B C 1
ATOM 1311 O O . ILE B 1 36 ? 16.588 33.168 21.741 1.00 22.31 33 ILE B O 1
ATOM 1316 N N . VAL B 1 37 ? 14.853 34.632 21.992 1.00 20.60 34 VAL B N 1
ATOM 1317 C CA . VAL B 1 37 ? 14.775 34.444 23.457 1.00 21.55 34 VAL B CA 1
ATOM 1318 C C . VAL B 1 37 ? 13.371 33.946 23.805 1.00 21.33 34 VAL B C 1
ATOM 1319 O O . VAL B 1 37 ? 12.396 34.640 23.512 1.00 21.71 34 VAL B O 1
ATOM 1323 N N . SER B 1 38 ? 13.273 32.713 24.315 1.00 22.57 35 SER B N 1
ATOM 1324 C CA . SER B 1 38 ? 11.987 32.014 24.624 1.00 23.88 35 SER B CA 1
ATOM 1325 C C . SER B 1 38 ? 11.837 31.850 26.124 1.00 24.69 35 SER B C 1
ATOM 1326 O O . SER B 1 38 ? 12.395 30.872 26.690 1.00 25.40 35 SER B O 1
ATOM 1337 N N . THR B 1 40 ? 10.766 30.742 29.464 1.00 18.82 37 THR B N 1
ATOM 1338 C CA . THR B 1 40 ? 9.946 29.740 30.127 1.00 20.06 37 THR B CA 1
ATOM 1339 C C . THR B 1 40 ? 9.443 30.206 31.514 1.00 19.41 37 THR B C 1
ATOM 1340 O O . THR B 1 40 ? 9.894 31.210 32.051 1.00 19.32 37 THR B O 1
ATOM 1344 N N . ALA B 1 41 ? 8.496 29.485 32.112 1.00 22.05 38 ALA B N 1
ATOM 1345 C CA . ALA B 1 41 ? 8.042 29.895 33.440 1.00 22.82 38 ALA B CA 1
ATOM 1346 C C . ALA B 1 41 ? 9.153 29.696 34.472 1.00 23.54 38 ALA B C 1
ATOM 1347 O O . ALA B 1 41 ? 9.189 30.363 35.506 1.00 23.92 38 ALA B O 1
ATOM 1349 N N . GLU B 1 42 ? 10.072 28.777 34.189 1.00 22.17 39 GLU B N 1
ATOM 1350 C CA . GLU B 1 42 ? 11.232 28.572 35.093 1.00 23.22 39 GLU B CA 1
ATOM 1351 C C . GLU B 1 42 ? 12.231 29.729 35.030 1.00 23.69 39 GLU B C 1
ATOM 1352 O O . GLU B 1 42 ? 12.902 30.054 36.023 1.00 24.68 39 GLU B O 1
ATOM 1358 N N . ASP B 1 43 ? 12.354 30.343 33.852 1.00 23.26 40 ASP B N 1
ATOM 1359 C CA . ASP B 1 43 ? 13.271 31.487 33.689 1.00 23.28 40 ASP B CA 1
ATOM 1360 C C . ASP B 1 43 ? 12.958 32.666 34.603 1.00 24.13 40 ASP B C 1
ATOM 1361 O O . ASP B 1 43 ? 13.849 33.223 35.253 1.00 25.30 40 ASP B O 1
ATOM 1366 N N . GLY B 1 44 ? 11.712 33.139 34.577 1.00 25.24 41 GLY B N 1
ATOM 1367 C CA . GLY B 1 44 ? 11.421 34.398 35.250 1.00 24.79 41 GLY B CA 1
ATOM 1368 C C . GLY B 1 44 ? 12.240 35.560 34.685 1.00 24.50 41 GLY B C 1
ATOM 1369 O O . GLY B 1 44 ? 12.863 35.438 33.630 1.00 24.72 41 GLY B O 1
ATOM 1370 N N . LEU B 1 45 ? 12.257 36.670 35.417 1.00 24.54 42 LEU B N 1
ATOM 1371 C CA . LEU B 1 45 ? 12.945 37.878 35.024 1.00 25.75 42 LEU B CA 1
ATOM 1372 C C . LEU B 1 45 ? 14.441 37.650 34.891 1.00 25.55 42 LEU B C 1
ATOM 1373 O O . LEU B 1 45 ? 15.042 37.996 33.869 1.00 25.52 42 LEU B O 1
ATOM 1378 N N . SER B 1 46 ? 15.044 37.032 35.908 1.00 25.78 43 SER B N 1
ATOM 1379 C CA . SER B 1 46 ? 16.484 36.870 35.908 1.00 25.52 43 SER B CA 1
ATOM 1380 C C . SER B 1 46 ? 16.955 35.885 34.797 1.00 24.33 43 SER B C 1
ATOM 1381 O O . SER B 1 46 ? 17.942 36.175 34.123 1.00 25.27 43 SER B O 1
ATOM 1384 N N . GLY B 1 47 ? 16.238 34.775 34.568 1.00 22.97 44 GLY B N 1
ATOM 1385 C CA . GLY B 1 47 ? 16.619 33.848 33.509 1.00 21.89 44 GLY B CA 1
ATOM 1386 C C . GLY B 1 47 ? 16.522 34.489 32.122 1.00 21.90 44 GLY B C 1
ATOM 1387 O O . GLY B 1 47 ? 17.370 34.263 31.243 1.00 22.55 44 GLY B O 1
ATOM 1388 N N . THR B 1 48 ? 15.430 35.221 31.908 1.00 21.72 45 THR B N 1
ATOM 1389 C CA . THR B 1 48 ? 15.221 35.981 30.669 1.00 21.42 45 THR B CA 1
ATOM 1390 C C . THR B 1 48 ? 16.321 37.034 30.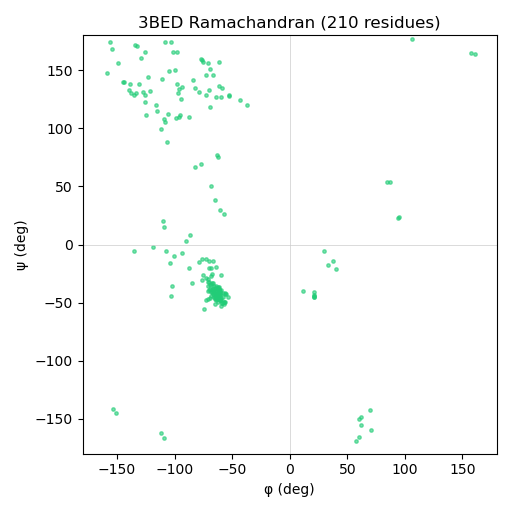476 1.00 20.55 45 THR B C 1
ATOM 1391 O O . THR B 1 48 ? 16.871 37.188 29.370 1.00 19.77 45 THR B O 1
ATOM 1395 N N . GLN B 1 49 ? 16.613 37.795 31.516 1.00 20.59 46 GLN B N 1
ATOM 1396 C CA . GLN B 1 49 ? 17.725 38.745 31.432 1.00 21.60 46 GLN B CA 1
ATOM 1397 C C . GLN B 1 49 ? 19.017 38.065 31.033 1.00 21.23 46 GLN B C 1
ATOM 1398 O O . GLN B 1 49 ? 19.761 38.606 30.189 1.00 22.68 46 GLN B O 1
ATOM 1404 N N . ALA B 1 50 ? 19.293 36.891 31.613 1.00 21.18 47 ALA B N 1
ATOM 1405 C CA . ALA B 1 50 ? 20.567 36.198 31.332 1.00 21.16 47 ALA B CA 1
ATOM 1406 C C . ALA B 1 50 ? 20.641 35.716 29.880 1.00 21.79 47 ALA B C 1
ATOM 1407 O O . ALA B 1 50 ? 21.680 35.780 29.234 1.00 22.04 47 ALA B O 1
ATOM 1409 N N . LYS B 1 51 ? 19.510 35.257 29.365 1.00 21.64 48 LYS B N 1
ATOM 1410 C CA . LYS B 1 51 ? 19.417 34.778 28.001 1.00 21.87 48 LYS B CA 1
ATOM 1411 C C . LYS B 1 51 ? 19.675 35.919 27.037 1.00 20.87 48 LYS B C 1
ATOM 1412 O O . LYS B 1 51 ? 20.402 35.750 26.059 1.00 22.26 48 LYS B O 1
ATOM 1418 N N . LEU B 1 52 ? 19.037 37.064 27.270 1.00 19.66 49 LEU B N 1
ATOM 1419 C CA . LEU B 1 52 ? 19.222 38.184 26.371 1.00 19.21 49 LEU B CA 1
ATOM 1420 C C . LEU B 1 52 ? 20.667 38.677 26.509 1.00 19.94 49 LEU B C 1
ATOM 1421 O O . LEU B 1 52 ? 21.332 39.026 25.512 1.00 19.91 49 LEU B O 1
ATOM 1426 N N . ALA B 1 53 ? 21.168 38.718 27.748 1.00 20.32 50 ALA B N 1
ATOM 1427 C CA . ALA B 1 53 ? 22.520 39.260 27.986 1.00 22.11 50 ALA B CA 1
ATOM 1428 C C . ALA B 1 53 ? 23.569 38.424 27.259 1.00 21.44 50 ALA B C 1
ATOM 1429 O O . ALA B 1 53 ? 24.524 38.990 26.713 1.00 23.51 50 ALA B O 1
ATOM 1431 N N . ALA B 1 54 ? 23.388 37.098 27.183 1.00 22.36 51 ALA B N 1
ATOM 1432 C CA . ALA B 1 54 ? 24.334 36.240 26.442 1.00 24.06 51 ALA B CA 1
ATOM 1433 C C . ALA B 1 54 ? 24.406 36.584 24.939 1.00 25.12 51 ALA B C 1
ATOM 1434 O O . ALA B 1 54 ? 25.479 36.511 24.316 1.00 26.95 51 ALA B O 1
ATOM 1436 N N . ILE B 1 55 ? 23.264 36.937 24.365 1.00 24.40 52 ILE B N 1
ATOM 1437 C CA . ILE B 1 55 ? 23.173 37.296 22.960 1.00 24.49 52 ILE B CA 1
ATOM 1438 C C . ILE B 1 55 ? 23.806 38.676 22.733 1.00 23.35 52 ILE B C 1
ATOM 1439 O O . ILE B 1 55 ? 24.647 38.875 21.822 1.00 24.27 52 ILE B O 1
ATOM 1444 N N . LEU B 1 56 ? 23.446 39.630 23.576 1.00 21.79 53 LEU B N 1
ATOM 1445 C CA . LEU B 1 56 ? 23.898 41.007 23.392 1.00 21.90 53 LEU B CA 1
ATOM 1446 C C . LEU B 1 56 ? 25.385 41.154 23.673 1.00 23.12 53 LEU B C 1
ATOM 1447 O O . LEU B 1 56 ? 26.049 41.942 22.971 1.00 24.10 53 LEU B O 1
ATOM 1452 N N . LYS B 1 57 ? 25.901 40.352 24.614 1.00 24.56 54 LYS B N 1
ATOM 1453 C CA . LYS B 1 57 ? 27.328 40.366 24.963 1.00 27.54 54 LYS B CA 1
ATOM 1454 C C . LYS B 1 57 ? 28.103 39.747 23.811 1.00 28.48 54 LYS B C 1
ATOM 1455 O O . LYS B 1 57 ? 29.175 40.228 23.404 1.00 30.83 54 LYS B O 1
ATOM 1461 N N . GLU B 1 58 ? 27.568 38.694 23.232 1.00 29.74 55 GLU B N 1
ATOM 1462 C CA . GLU B 1 58 ? 28.307 38.070 22.170 1.00 31.68 55 GLU B CA 1
ATOM 1463 C C . GLU B 1 58 ? 28.404 38.935 20.888 1.00 31.95 55 GLU B C 1
ATOM 1464 O O . GLU B 1 58 ? 29.367 38.808 20.092 1.00 33.68 55 GLU B O 1
ATOM 1470 N N . ALA B 1 59 ? 27.417 39.807 20.684 1.00 31.12 56 ALA B N 1
ATOM 1471 C CA . ALA B 1 59 ? 27.425 40.732 19.542 1.00 30.40 56 ALA B CA 1
ATOM 1472 C C . ALA B 1 59 ? 28.204 42.009 19.802 1.00 29.76 56 ALA B C 1
ATOM 1473 O O . ALA B 1 59 ? 28.820 42.557 18.873 1.00 31.61 56 ALA B O 1
ATOM 1475 N N . GLY B 1 60 ? 28.197 42.488 21.038 1.00 27.90 57 GLY B N 1
ATOM 1476 C CA . GLY B 1 60 ? 28.757 43.796 21.377 1.00 26.33 57 GLY B CA 1
ATOM 1477 C C . GLY B 1 60 ? 27.952 44.975 20.872 1.00 25.43 57 GLY B C 1
ATOM 1478 O O . GLY B 1 60 ? 26.752 44.838 20.597 1.00 25.19 57 GLY B O 1
ATOM 1479 N N . ASN B 1 61 ? 28.603 46.140 20.776 1.00 24.67 58 ASN B N 1
ATOM 1480 C CA . ASN B 1 61 ? 27.968 47.413 20.485 1.00 23.91 58 ASN B CA 1
ATOM 1481 C C . ASN B 1 61 ? 27.631 47.555 18.989 1.00 23.44 58 ASN B C 1
ATOM 1482 O O . ASN B 1 61 ? 28.248 48.354 18.264 1.00 24.42 58 ASN B O 1
ATOM 1487 N N . VAL B 1 62 ? 26.655 46.761 18.545 1.00 21.04 59 VAL B N 1
ATOM 1488 C CA . VAL B 1 62 ? 26.221 46.746 17.156 1.00 20.91 59 VAL B CA 1
ATOM 1489 C C . VAL B 1 62 ? 24.710 47.045 17.058 1.00 19.77 59 VAL B C 1
ATOM 1490 O O . VAL B 1 62 ? 23.962 46.626 17.932 1.00 19.49 59 VAL B O 1
ATOM 1494 N N . PRO B 1 63 ? 24.261 47.760 16.010 1.00 19.71 60 PRO B N 1
ATOM 1495 C CA . PRO B 1 63 ? 22.817 48.024 15.878 1.00 19.38 60 PRO B CA 1
ATOM 1496 C C . PRO B 1 63 ? 22.022 46.726 15.959 1.00 19.60 60 PRO B C 1
ATOM 1497 O O . PRO B 1 63 ? 22.357 45.752 15.279 1.00 19.67 60 PRO B O 1
ATOM 1501 N N . THR B 1 64 ? 21.009 46.713 16.827 1.00 18.60 61 THR B N 1
ATOM 1502 C CA . THR B 1 64 ? 20.245 45.495 17.116 1.00 18.83 61 THR B CA 1
ATOM 1503 C C . THR B 1 64 ? 18.813 45.912 17.359 1.00 18.57 61 THR B C 1
ATOM 1504 O O . THR B 1 64 ? 18.557 46.956 17.968 1.00 19.80 61 THR B O 1
ATOM 1508 N N . LEU B 1 65 ? 17.884 45.115 16.845 1.00 18.67 62 LEU B N 1
ATOM 1509 C CA . LEU B 1 65 ? 16.441 45.348 17.053 1.00 18.28 62 LEU B CA 1
ATOM 1510 C C . LEU B 1 65 ? 15.790 44.102 17.628 1.00 18.11 62 LEU B C 1
ATOM 1511 O O . LEU B 1 65 ? 15.922 43.018 17.078 1.00 18.32 62 LEU B O 1
ATOM 1516 N N . VAL B 1 66 ? 15.159 44.270 18.784 1.00 17.68 63 VAL B N 1
ATOM 1517 C CA . VAL B 1 66 ? 14.332 43.215 19.371 1.00 16.67 63 VAL B CA 1
ATOM 1518 C C . VAL B 1 66 ? 12.873 43.461 18.940 1.00 16.53 63 VAL B C 1
ATOM 1519 O O . VAL B 1 66 ? 12.344 44.572 19.102 1.00 16.79 63 VAL B O 1
ATOM 1523 N N . LEU B 1 67 ? 12.262 42.447 18.346 1.00 15.64 64 LEU B N 1
ATOM 1524 C CA . LEU B 1 67 ? 10.793 42.403 18.125 1.00 14.95 64 LEU B CA 1
ATOM 1525 C C . LEU B 1 67 ? 10.247 41.551 19.255 1.00 14.75 64 LEU B C 1
ATOM 1526 O O . LEU B 1 67 ? 10.514 40.323 19.340 1.00 15.11 64 LEU B O 1
ATOM 1531 N N . ALA B 1 68 ? 9.555 42.221 20.179 1.00 14.96 65 ALA B N 1
ATOM 1532 C CA . ALA B 1 68 ? 9.040 41.552 21.380 1.00 15.65 65 ALA B CA 1
ATOM 1533 C C . ALA B 1 68 ? 7.568 41.215 21.223 1.00 15.10 65 ALA B C 1
ATOM 1534 O O . ALA B 1 68 ? 6.832 41.974 20.601 1.00 16.20 65 ALA B O 1
ATOM 1536 N N . ASP B 1 69 ? 7.098 40.159 21.863 1.00 16.31 66 ASP B N 1
ATOM 1537 C CA . ASP B 1 69 ? 5.695 39.783 21.716 1.00 15.30 66 ASP B CA 1
ATOM 1538 C C . ASP B 1 69 ? 4.693 40.795 22.231 1.00 15.46 66 ASP B C 1
ATOM 1539 O O . ASP B 1 69 ? 3.665 41.045 21.551 1.00 15.81 66 ASP B O 1
ATOM 1544 N N . LEU B 1 70 ? 4.971 41.346 23.426 1.00 14.99 67 LEU B N 1
ATOM 1545 C CA . LEU B 1 70 ? 3.893 42.029 24.171 1.00 15.78 67 LEU B CA 1
ATOM 1546 C C . LEU B 1 70 ? 4.447 43.097 25.105 1.00 15.35 67 LEU B C 1
ATOM 1547 O O . LEU B 1 70 ? 5.257 42.771 26.015 1.00 15.98 67 LEU B O 1
ATOM 1563 N N . GLY B 1 72 ? 5.010 45.345 28.068 1.00 17.60 69 GLY B N 1
ATOM 1564 C CA . GLY B 1 72 ? 4.779 45.179 29.537 1.00 17.86 69 GLY B CA 1
ATOM 1565 C C . GLY B 1 72 ? 4.899 43.763 30.063 1.00 18.87 69 GLY B C 1
ATOM 1566 O O . GLY B 1 72 ? 4.869 43.519 31.306 1.00 19.49 69 GLY B O 1
ATOM 1567 N N . GLY B 1 73 ? 5.080 42.817 29.134 1.00 17.64 70 GLY B N 1
ATOM 1568 C CA . GLY B 1 73 ? 5.427 41.440 29.559 1.00 17.08 70 GLY B CA 1
ATOM 1569 C C . GLY B 1 73 ? 6.888 41.414 29.982 1.00 18.02 70 GLY B C 1
ATOM 1570 O O . GLY B 1 73 ? 7.672 42.272 29.561 1.00 19.31 70 GLY B O 1
ATOM 1571 N N . THR B 1 74 ? 7.278 40.437 30.810 1.00 17.59 71 THR B N 1
ATOM 1572 C CA A THR B 1 74 ? 8.667 40.319 31.237 0.70 18.28 71 THR B CA 1
ATOM 1573 C CA B THR B 1 74 ? 8.685 40.382 31.232 0.30 18.13 71 THR B CA 1
ATOM 1574 C C . THR B 1 74 ? 9.684 40.309 30.061 1.00 17.16 71 THR B C 1
ATOM 1575 O O . THR B 1 74 ? 10.693 40.995 30.116 1.00 17.66 71 THR B O 1
ATOM 1582 N N . PRO B 1 75 ? 9.402 39.516 28.986 1.00 16.88 72 PRO B N 1
ATOM 1583 C CA . PRO B 1 75 ? 10.391 39.571 27.859 1.00 16.57 72 PRO B CA 1
ATOM 1584 C C . PRO B 1 75 ? 10.600 40.969 27.316 1.00 16.03 72 PRO B C 1
ATOM 1585 O O . PRO B 1 75 ? 11.745 41.393 27.170 1.00 16.55 72 PRO B O 1
ATOM 1589 N N . CYS B 1 76 ? 9.508 41.700 27.016 1.00 16.99 73 CYS B N 1
ATOM 1590 C CA . CYS B 1 76 ? 9.636 43.058 26.518 1.00 16.43 73 CYS B CA 1
ATOM 1591 C C . CYS B 1 76 ? 10.297 43.972 27.561 1.00 16.69 73 CYS B C 1
ATOM 1592 O O . CYS B 1 76 ? 11.109 44.837 27.206 1.00 18.28 73 CYS B O 1
ATOM 1595 N N . ASN B 1 77 ? 9.955 43.771 28.834 1.00 17.26 74 ASN B N 1
ATOM 1596 C CA . ASN B 1 77 ? 10.570 44.616 29.908 1.00 17.27 74 ASN B CA 1
ATOM 1597 C C . ASN B 1 77 ? 12.103 44.431 29.976 1.00 17.07 74 ASN B C 1
ATOM 1598 O O . ASN B 1 77 ? 12.866 45.374 30.134 1.00 17.40 74 ASN B O 1
ATOM 1603 N N . VAL B 1 78 ? 12.526 43.181 29.821 1.00 16.67 75 VAL B N 1
ATOM 1604 C CA . VAL B 1 78 ? 13.929 42.825 29.806 1.00 17.47 75 VAL B CA 1
ATOM 1605 C C . VAL B 1 78 ? 14.673 43.449 28.615 1.00 17.03 75 VAL B C 1
ATOM 1606 O O . VAL B 1 78 ? 15.761 44.056 28.786 1.00 18.24 75 VAL B O 1
ATOM 1610 N N . ALA B 1 79 ? 14.043 43.416 27.444 1.00 17.15 76 ALA B N 1
ATOM 1611 C CA . ALA B 1 79 ? 14.639 44.056 26.259 1.00 17.15 76 ALA B CA 1
ATOM 1612 C C . ALA B 1 79 ? 14.740 45.536 26.515 1.00 17.17 76 ALA B C 1
ATOM 1613 O O . ALA B 1 79 ? 15.786 46.118 26.259 1.00 18.05 76 ALA B O 1
ATOM 1631 N N . ALA B 1 82 ? 17.584 46.476 28.777 1.00 17.81 79 ALA B N 1
ATOM 1632 C CA . ALA B 1 82 ? 18.901 46.321 28.141 1.00 19.41 79 ALA B CA 1
ATOM 1633 C C . ALA B 1 82 ? 19.313 47.548 27.370 1.00 20.32 79 ALA B C 1
ATOM 1634 O O . ALA B 1 82 ? 20.530 47.749 27.114 1.00 20.33 79 ALA B O 1
ATOM 1644 N N . GLY B 1 84 ? 19.390 50.361 28.531 1.00 21.55 81 GLY B N 1
ATOM 1645 C CA . GLY B 1 84 ? 20.209 51.165 29.453 1.00 22.94 81 GLY B CA 1
ATOM 1646 C C . GLY B 1 84 ? 21.699 50.908 29.283 1.00 23.06 81 GLY B C 1
ATOM 1647 O O . GLY B 1 84 ? 22.524 51.771 29.660 1.00 24.12 81 GLY B O 1
ATOM 1648 N N . THR B 1 85 ? 22.040 49.752 28.702 1.00 22.31 82 THR B N 1
ATOM 1649 C CA . THR B 1 85 ? 23.407 49.252 28.539 1.00 22.69 82 THR B CA 1
ATOM 1650 C C . THR B 1 85 ? 23.869 49.456 27.104 1.00 22.62 82 THR B C 1
ATOM 1651 O O . THR B 1 85 ? 25.021 49.890 26.882 1.00 24.08 82 THR B O 1
ATOM 1655 N N . TYR B 1 86 ? 22.993 49.129 26.137 1.00 21.02 83 TYR B N 1
ATOM 1656 C CA . TYR B 1 86 ? 23.364 49.068 24.700 1.00 21.60 83 TYR B CA 1
ATOM 1657 C C . TYR B 1 86 ? 22.769 50.213 23.909 1.00 21.33 83 TYR B C 1
ATOM 1658 O O . TYR B 1 86 ? 21.560 50.215 23.639 1.00 21.99 83 TYR B O 1
ATOM 1667 N N . PRO B 1 87 ? 23.598 51.213 23.525 1.00 22.03 84 PRO B N 1
ATOM 1668 C CA . PRO B 1 87 ? 23.039 52.406 22.931 1.00 21.68 84 PRO B CA 1
ATOM 1669 C C . PRO B 1 87 ? 22.526 52.207 21.508 1.00 21.31 84 PRO B C 1
ATOM 1670 O O . PRO B 1 87 ? 21.807 53.050 21.032 1.00 20.96 84 PRO B O 1
ATOM 1674 N N . GLN B 1 88 ? 22.851 51.089 20.878 1.00 20.80 85 GLN B N 1
ATOM 1675 C CA . GLN B 1 88 ? 22.386 50.873 19.496 1.00 21.15 85 GLN B CA 1
ATOM 1676 C C . GLN B 1 88 ? 21.303 49.791 19.452 1.00 20.33 85 GLN B C 1
ATOM 1677 O O . GLN B 1 88 ? 20.990 49.285 18.379 1.00 19.72 85 GLN B O 1
ATOM 1683 N N . LEU B 1 89 ? 20.742 49.464 20.619 1.00 18.81 86 LEU B N 1
ATOM 1684 C CA . LEU B 1 89 ? 19.636 48.486 20.718 1.00 18.56 86 LEU B CA 1
ATOM 1685 C C . LEU B 1 89 ? 18.303 49.237 20.672 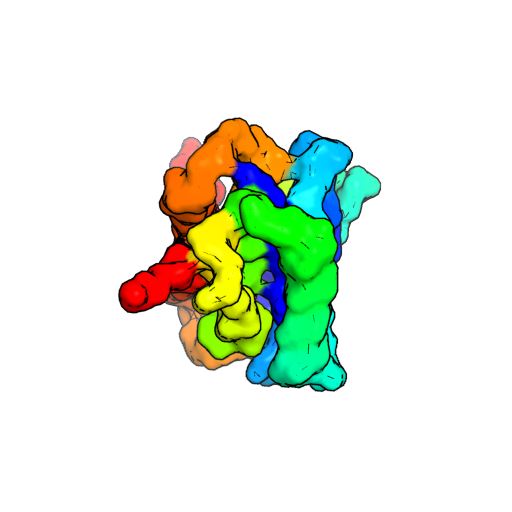1.00 18.29 86 LEU B C 1
ATOM 1686 O O . LEU B 1 89 ? 18.154 50.298 21.287 1.00 18.76 86 LEU B O 1
ATOM 1691 N N . ARG B 1 90 ? 17.357 48.713 19.886 1.00 17.81 87 ARG B N 1
ATOM 1692 C CA . ARG B 1 90 ? 15.984 49.242 19.837 1.00 18.03 87 ARG B CA 1
ATOM 1693 C C . ARG B 1 90 ? 15.034 48.087 20.034 1.00 18.17 87 ARG B C 1
ATOM 1694 O O . ARG B 1 90 ? 15.434 46.940 19.877 1.00 18.53 87 ARG B O 1
ATOM 1702 N N . VAL B 1 91 ? 13.809 48.401 20.416 1.00 18.12 88 VAL B N 1
ATOM 1703 C CA . VAL B 1 91 ? 12.810 47.371 20.756 1.00 17.58 88 VAL B CA 1
ATOM 1704 C C . VAL B 1 91 ? 11.474 47.806 20.197 1.00 17.43 88 VAL B C 1
ATOM 1705 O O . VAL B 1 91 ? 11.069 48.947 20.398 1.00 17.46 88 VAL B O 1
ATOM 1709 N N . VAL B 1 92 ? 10.775 46.898 19.526 1.00 17.83 89 VAL B N 1
ATOM 1710 C CA . VAL B 1 92 ? 9.415 47.159 19.009 1.00 16.92 89 VAL B CA 1
ATOM 1711 C C . VAL B 1 92 ? 8.532 46.026 19.562 1.00 17.51 89 VAL B C 1
ATOM 1712 O O . VAL B 1 92 ? 8.932 44.858 19.479 1.00 17.60 89 VAL B O 1
ATOM 1716 N N . ALA B 1 93 ? 7.410 46.361 20.190 1.00 16.55 90 ALA B N 1
ATOM 1717 C CA . ALA B 1 93 ? 6.502 45.334 20.733 1.00 16.64 90 ALA B CA 1
ATOM 1718 C C . ALA B 1 93 ? 5.364 45.061 19.770 1.00 16.89 90 ALA B C 1
ATOM 1719 O O . ALA B 1 93 ? 5.136 45.858 18.862 1.00 16.96 90 ALA B O 1
ATOM 1721 N N . GLY B 1 94 ? 4.629 43.950 20.001 1.00 16.41 91 GLY B N 1
ATOM 1722 C CA . GLY B 1 94 ? 3.427 43.630 19.213 1.00 16.65 91 GLY B CA 1
ATOM 1723 C C . GLY B 1 94 ? 3.703 42.715 18.032 1.00 15.22 91 GLY B C 1
ATOM 1724 O O . GLY B 1 94 ? 2.882 42.635 17.086 1.00 16.29 91 GLY B O 1
ATOM 1725 N N . LEU B 1 95 ? 4.809 41.962 18.124 1.00 14.94 92 LEU B N 1
ATOM 1726 C CA . LEU B 1 95 ? 5.258 41.032 17.074 1.00 14.96 92 LEU B CA 1
ATOM 1727 C C . LEU B 1 95 ? 4.119 40.305 16.373 1.00 14.41 92 LEU B C 1
ATOM 1728 O O . LEU B 1 95 ? 3.406 39.522 16.996 1.00 14.87 92 LEU B O 1
ATOM 1733 N N . ASN B 1 96 ? 4.027 40.495 15.063 1.00 14.78 93 ASN B N 1
ATOM 1734 C CA . ASN B 1 96 ? 3.148 39.691 14.216 1.00 13.88 93 ASN B CA 1
ATOM 1735 C C . ASN B 1 96 ? 3.902 39.226 12.975 1.00 14.35 93 ASN B C 1
ATOM 1736 O O . ASN B 1 96 ? 5.037 39.626 12.761 1.00 14.83 93 ASN B O 1
ATOM 1741 N N . LEU B 1 97 ? 3.302 38.330 12.196 1.00 13.69 94 LEU B N 1
ATOM 1742 C CA . LEU B 1 97 ? 4.095 37.694 11.140 1.00 15.05 94 LEU B CA 1
ATOM 1743 C C . LEU B 1 97 ? 4.546 38.687 10.062 1.00 14.38 94 LEU B C 1
ATOM 1744 O O . LEU B 1 97 ? 5.665 38.606 9.572 1.00 15.94 94 LEU B O 1
ATOM 1749 N N . ALA B 1 98 ? 3.700 39.676 9.732 1.00 16.06 95 ALA B N 1
ATOM 1750 C CA . ALA B 1 98 ? 4.087 40.712 8.769 1.00 15.90 95 ALA B CA 1
ATOM 1751 C C . ALA B 1 98 ? 5.360 41.437 9.215 1.00 17.30 95 ALA B C 1
ATOM 1752 O O . ALA B 1 98 ? 6.265 41.701 8.405 1.00 18.10 95 ALA B O 1
ATOM 1770 N N . ALA B 1 100 ? 7.791 40.313 11.146 1.00 15.92 97 ALA B N 1
ATOM 1771 C CA . ALA B 1 100 ? 8.928 39.433 11.030 1.00 17.12 97 ALA B CA 1
ATOM 1772 C C . ALA B 1 100 ? 9.373 39.250 9.571 1.00 17.60 97 ALA B C 1
ATOM 1773 O O . ALA B 1 100 ? 10.567 39.242 9.294 1.00 19.61 97 ALA B O 1
ATOM 1775 N N . ILE B 1 101 ? 8.410 39.116 8.652 1.00 16.40 98 ILE B N 1
ATOM 1776 C CA . ILE B 1 101 ? 8.722 38.987 7.238 1.00 17.32 98 ILE B CA 1
ATOM 1777 C C . ILE B 1 101 ? 9.396 40.259 6.749 1.00 17.83 98 ILE B C 1
ATOM 1778 O O . ILE B 1 101 ? 10.436 40.204 6.086 1.00 18.78 98 ILE B O 1
ATOM 1783 N N . GLU B 1 102 ? 8.835 41.403 7.085 1.00 18.02 99 GLU B N 1
ATOM 1784 C CA . GLU B 1 102 ? 9.431 42.650 6.591 1.00 20.57 99 GLU B CA 1
ATOM 1785 C C . GLU B 1 102 ? 10.806 42.931 7.210 1.00 21.20 99 GLU B C 1
ATOM 1786 O O . GLU B 1 102 ? 11.693 43.501 6.556 1.00 21.47 99 GLU B O 1
ATOM 1792 N N . ALA B 1 103 ? 10.989 42.539 8.464 1.00 21.53 100 ALA B N 1
ATOM 1793 C CA . ALA B 1 103 ? 12.290 42.710 9.136 1.00 22.39 100 ALA B CA 1
ATOM 1794 C C . ALA B 1 103 ? 13.317 41.844 8.394 1.00 23.11 100 ALA B C 1
ATOM 1795 O O . ALA B 1 103 ? 14.452 42.256 8.193 1.00 24.45 100 ALA B O 1
ATOM 1797 N N . ALA B 1 104 ? 12.898 40.634 7.991 1.00 23.39 101 ALA B N 1
ATOM 1798 C CA . ALA B 1 104 ? 13.780 39.697 7.276 1.00 25.18 101 ALA B CA 1
ATOM 1799 C C . ALA B 1 104 ? 14.261 40.215 5.937 1.00 25.67 101 ALA B C 1
ATOM 1800 O O . ALA B 1 104 ? 15.433 40.024 5.563 1.00 27.34 101 ALA B O 1
ATOM 1802 N N . VAL B 1 105 ? 13.390 40.909 5.228 1.00 25.60 102 VAL B N 1
ATOM 1803 C CA . VAL B 1 105 ? 13.678 41.346 3.857 1.00 25.51 102 VAL B CA 1
ATOM 1804 C C . VAL B 1 105 ? 14.109 42.807 3.697 1.00 26.36 102 VAL B C 1
ATOM 1805 O O . VAL B 1 105 ? 14.553 43.196 2.617 1.00 26.81 102 VAL B O 1
ATOM 1809 N N . SER B 1 106 ? 13.989 43.605 4.763 1.00 25.80 103 SER B N 1
ATOM 1810 C CA . SER B 1 106 ? 14.251 45.024 4.666 1.00 26.52 103 SER B CA 1
ATOM 1811 C C . SER B 1 106 ? 15.734 45.277 4.477 1.00 26.83 103 SER B C 1
ATOM 1812 O O . SER B 1 106 ? 16.541 44.691 5.189 1.00 27.05 103 SER B O 1
ATOM 1815 N N . PRO B 1 107 ? 16.086 46.137 3.508 1.00 26.68 104 PRO B N 1
ATOM 1816 C CA . PRO B 1 107 ? 17.476 46.580 3.424 1.00 26.61 104 PRO B CA 1
ATOM 1817 C C . PRO B 1 107 ? 17.772 47.780 4.294 1.00 26.68 104 PRO B C 1
ATOM 1818 O O . PRO B 1 107 ? 18.866 48.336 4.181 1.00 25.94 104 PRO B O 1
ATOM 1822 N N . VAL B 1 108 ? 16.838 48.198 5.142 1.00 25.97 105 VAL B N 1
ATOM 1823 C CA . VAL B 1 108 ? 17.069 49.415 5.946 1.00 25.81 105 VAL B CA 1
ATOM 1824 C C . VAL B 1 108 ? 18.251 49.188 6.895 1.00 26.21 105 VAL B C 1
ATOM 1825 O O . VAL B 1 108 ? 18.320 48.196 7.643 1.00 26.04 105 VAL B O 1
ATOM 1829 N N . GLU B 1 109 ? 19.201 50.104 6.821 1.00 26.57 106 GLU B N 1
ATOM 1830 C CA A GLU B 1 109 ? 20.400 49.999 7.639 0.60 26.63 106 GLU B CA 1
ATOM 1831 C CA B GLU B 1 109 ? 20.411 50.035 7.619 0.40 26.64 106 GLU B CA 1
ATOM 1832 C C . GLU B 1 109 ? 20.218 50.603 9.024 1.00 26.07 106 GLU B C 1
ATOM 1833 O O . GLU B 1 109 ? 20.604 49.984 10.011 1.00 26.56 106 GLU B O 1
ATOM 1844 N N . ASN B 1 110 ? 19.651 51.807 9.096 1.00 24.75 107 ASN B N 1
ATOM 1845 C CA . ASN B 1 110 ? 19.592 52.533 10.342 1.00 23.90 107 ASN B CA 1
ATOM 1846 C C . ASN B 1 110 ? 18.556 51.911 11.295 1.00 23.33 107 ASN B C 1
ATOM 1847 O O . ASN B 1 110 ? 17.389 51.697 10.920 1.00 22.35 107 ASN B O 1
ATOM 1852 N N . VAL B 1 111 ? 18.986 51.643 12.529 1.00 22.91 108 VAL B N 1
ATOM 1853 C CA . VAL B 1 111 ? 18.094 50.910 13.469 1.00 22.39 108 VAL B CA 1
ATOM 1854 C C . VAL B 1 111 ? 16.867 51.725 13.887 1.00 22.90 108 VAL B C 1
ATOM 1855 O O . VAL B 1 111 ? 15.793 51.160 14.109 1.00 24.33 108 VAL B O 1
ATOM 1859 N N . ASP B 1 112 ? 17.004 53.047 13.988 1.00 23.73 109 ASP B N 1
ATOM 1860 C CA . ASP B 1 112 ? 15.832 53.869 14.265 1.00 23.95 109 ASP B CA 1
ATOM 1861 C C . ASP B 1 112 ? 14.804 53.867 13.125 1.00 24.43 109 ASP B C 1
ATOM 1862 O O . ASP B 1 112 ? 13.585 53.823 13.370 1.00 24.33 109 ASP B O 1
ATOM 1867 N N . GLU B 1 113 ? 15.306 53.919 11.892 1.00 24.25 110 GLU B N 1
ATOM 1868 C CA . GLU B 1 113 ? 14.451 53.891 10.715 1.00 24.58 110 GLU B CA 1
ATOM 1869 C C . GLU B 1 113 ? 13.793 52.523 10.612 1.00 22.29 110 GLU B C 1
ATOM 1870 O O . GLU B 1 113 ? 12.640 52.418 10.225 1.00 22.89 110 GLU B O 1
ATOM 1876 N N . LEU B 1 114 ? 14.540 51.478 10.944 1.00 21.12 111 LEU B N 1
ATOM 1877 C CA . LEU B 1 114 ? 13.971 50.141 10.843 1.00 20.20 111 LEU B CA 1
ATOM 1878 C C . LEU B 1 114 ? 12.838 49.954 11.877 1.00 20.14 111 LEU B C 1
ATOM 1879 O O . LEU B 1 114 ? 11.777 49.367 11.549 1.00 21.47 111 LEU B O 1
ATOM 1884 N N . ALA B 1 115 ? 13.071 50.440 13.099 1.00 19.86 112 ALA B N 1
ATOM 1885 C CA . ALA B 1 115 ? 12.064 50.363 14.168 1.00 20.10 112 ALA B CA 1
ATOM 1886 C C . ALA B 1 115 ? 10.784 51.069 13.743 1.00 20.64 112 ALA B C 1
ATOM 1887 O O . ALA B 1 115 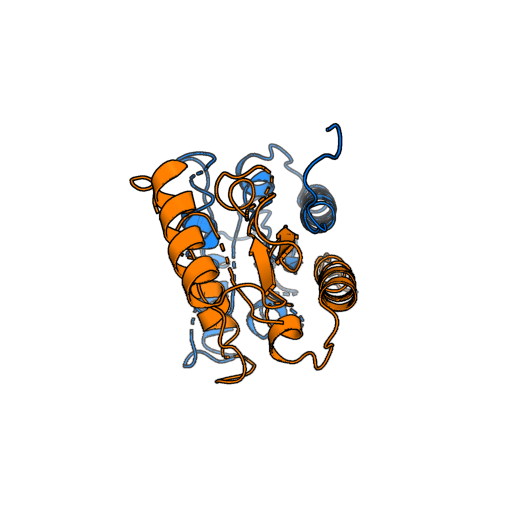? 9.703 50.512 13.883 1.00 19.95 112 ALA B O 1
ATOM 1889 N N . ALA B 1 116 ? 10.911 52.308 13.253 1.00 21.74 113 ALA B N 1
ATOM 1890 C CA . ALA B 1 116 ? 9.734 53.057 12.810 1.00 21.92 113 ALA B CA 1
ATOM 1891 C C . ALA B 1 116 ? 8.998 52.344 11.681 1.00 21.89 113 ALA B C 1
ATOM 1892 O O . ALA B 1 116 ? 7.765 52.318 11.682 1.00 22.95 113 ALA B O 1
ATOM 1894 N N . TYR B 1 117 ? 9.743 51.812 10.711 1.00 21.83 114 TYR B N 1
ATOM 1895 C CA . TYR B 1 117 ? 9.132 51.142 9.584 1.00 21.45 114 TYR B CA 1
ATOM 1896 C C . TYR B 1 117 ? 8.369 49.879 10.028 1.00 20.18 114 TYR B C 1
ATOM 1897 O O . TYR B 1 117 ? 7.227 49.652 9.643 1.00 19.52 114 TYR B O 1
ATOM 1906 N N . LEU B 1 118 ? 8.987 49.107 10.899 1.00 20.28 115 LEU B N 1
ATOM 1907 C CA . LEU B 1 118 ? 8.352 47.859 11.360 1.00 19.39 115 LEU B CA 1
ATOM 1908 C C . LEU B 1 118 ? 7.148 48.150 12.283 1.00 19.91 115 LEU B C 1
ATOM 1909 O O . LEU B 1 118 ? 6.172 47.382 12.321 1.00 20.05 115 LEU B O 1
ATOM 1914 N N . THR B 1 119 ? 7.202 49.264 13.008 1.00 19.74 116 THR B N 1
ATOM 1915 C CA . THR B 1 119 ? 6.031 49.717 13.765 1.00 20.83 116 THR B CA 1
ATOM 1916 C C . THR B 1 119 ? 4.832 50.013 12.822 1.00 21.03 116 THR B C 1
ATOM 1917 O O . THR B 1 119 ? 3.696 49.583 13.091 1.00 22.15 116 THR B O 1
ATOM 1921 N N . GLN B 1 120 ? 5.076 50.733 11.715 1.00 21.01 117 GLN B N 1
ATOM 1922 C CA A GLN B 1 120 ? 3.982 51.015 10.785 0.50 21.68 117 GLN B CA 1
ATOM 1923 C CA B GLN B 1 120 ? 4.043 51.022 10.721 0.50 21.36 117 GLN B CA 1
ATOM 1924 C C . GLN B 1 120 ? 3.533 49.721 10.106 1.00 20.70 117 GLN B C 1
ATOM 1925 O O . GLN B 1 120 ? 2.323 49.494 9.971 1.00 22.52 117 GLN B O 1
ATOM 1936 N N . ILE B 1 121 ? 4.480 48.851 9.743 1.00 20.57 118 ILE B N 1
ATOM 1937 C CA . ILE B 1 121 ? 4.146 47.558 9.131 1.00 20.57 118 ILE B CA 1
ATOM 1938 C C . ILE B 1 121 ? 3.224 46.729 10.016 1.00 19.95 118 ILE B C 1
ATOM 1939 O O . ILE B 1 121 ? 2.197 46.198 9.549 1.00 19.55 118 ILE B O 1
ATOM 1944 N N . GLY B 1 122 ? 3.619 46.584 11.273 1.00 18.44 119 GLY B N 1
ATOM 1945 C CA . GLY B 1 122 ? 2.857 45.803 12.227 1.00 19.08 119 GLY B CA 1
ATOM 1946 C C . GLY B 1 122 ? 1.465 46.329 12.471 1.00 18.86 119 GLY B C 1
ATOM 1947 O O . GLY B 1 122 ? 0.523 45.553 12.600 1.00 19.40 119 GLY B O 1
ATOM 1948 N N . GLN B 1 123 ? 1.312 47.657 12.536 1.00 18.90 120 GLN B N 1
ATOM 1949 C CA A GLN B 1 123 ? -0.008 48.244 12.721 0.60 19.69 120 GLN B CA 1
ATOM 1950 C CA B GLN B 1 123 ? -0.004 48.254 12.730 0.40 19.43 120 GLN B CA 1
ATOM 1951 C C . GLN B 1 123 ? -0.866 48.044 11.486 1.00 19.34 120 GLN B C 1
ATOM 1952 O O . GLN B 1 123 ? -2.046 47.718 11.588 1.00 21.03 120 GLN B O 1
ATOM 1963 N N . SER B 1 124 ? -0.268 48.224 10.316 1.00 19.92 121 SER B N 1
ATOM 1964 C CA . SER B 1 124 ? -1.016 48.105 9.053 1.00 19.96 121 SER B CA 1
ATOM 1965 C C . SER B 1 124 ? -1.429 46.671 8.810 1.00 19.08 121 SER B C 1
ATOM 1966 O O . SER B 1 124 ? -2.371 46.415 8.048 1.00 20.31 121 SER B O 1
ATOM 1969 N N . ALA B 1 125 ? -0.736 45.743 9.478 1.00 18.84 122 ALA B N 1
ATOM 1970 C CA . ALA B 1 125 ? -0.999 44.334 9.270 1.00 17.27 122 ALA B CA 1
ATOM 1971 C C . ALA B 1 125 ? -2.217 43.830 10.003 1.00 17.46 122 ALA B C 1
ATOM 1972 O O . ALA B 1 125 ? -2.657 42.672 9.780 1.00 18.05 122 ALA B O 1
ATOM 1974 N N . VAL B 1 126 ? -2.694 44.623 10.958 1.00 17.20 123 VAL B N 1
ATOM 1975 C CA . VAL B 1 1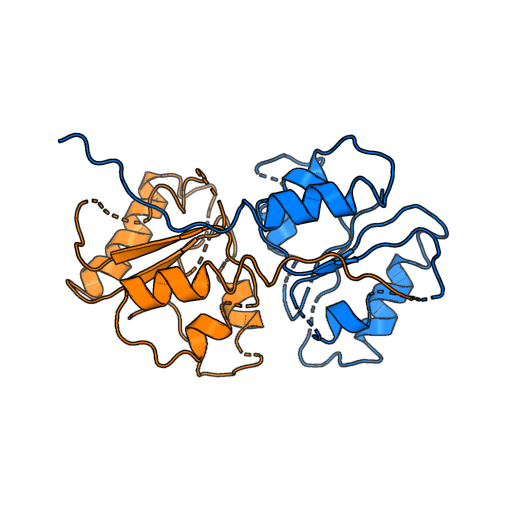26 ? -3.840 44.264 11.745 1.00 17.90 123 VAL B CA 1
ATOM 1976 C C . VAL B 1 126 ? -5.090 44.894 11.134 1.00 18.21 123 VAL B C 1
ATOM 1977 O O . VAL B 1 126 ? -5.242 46.142 11.135 1.00 18.90 123 VAL B O 1
ATOM 1981 N N . THR B 1 127 ? -5.959 44.046 10.592 1.00 18.52 124 THR B N 1
ATOM 1982 C CA . THR B 1 127 ? -7.206 44.525 9.991 1.00 20.00 124 THR B CA 1
ATOM 1983 C C . THR B 1 127 ? -8.293 43.510 10.131 1.00 19.52 124 THR B C 1
ATOM 1984 O O . THR B 1 127 ? -8.035 42.332 10.248 1.00 19.40 124 THR B O 1
ATOM 1988 N N . THR B 1 128 ? -9.533 43.975 10.096 1.00 19.79 125 THR B N 1
ATOM 1989 C CA . THR B 1 128 ? -10.652 43.049 9.931 1.00 20.88 125 THR B CA 1
ATOM 1990 C C . THR B 1 128 ? -10.815 42.735 8.444 1.00 21.46 125 THR B C 1
ATOM 1991 O O . THR B 1 128 ? -10.772 43.619 7.598 1.00 21.97 125 THR B O 1
ATOM 1995 N N . ILE B 1 129 ? -10.992 41.470 8.127 1.00 21.21 126 ILE B N 1
ATOM 1996 C CA . ILE B 1 129 ? -11.133 41.109 6.749 1.00 23.50 126 ILE B CA 1
ATOM 1997 C C . ILE B 1 129 ? -12.603 41.230 6.402 1.00 25.30 126 ILE B C 1
ATOM 1998 O O . ILE B 1 129 ? -13.411 40.428 6.863 1.00 26.44 126 ILE B O 1
ATOM 2003 N N . ASP B 1 130 ? -12.903 42.237 5.588 1.00 27.57 127 ASP B N 1
ATOM 2004 C CA . ASP B 1 130 ? -14.269 42.744 5.360 1.00 29.50 127 ASP B CA 1
ATOM 2005 C C . ASP B 1 130 ? -14.768 42.395 3.985 1.00 30.46 127 ASP B C 1
ATOM 2006 O O . ASP B 1 130 ? -14.315 43.014 3.002 1.00 33.11 127 ASP B O 1
ATOM 2011 N N . LEU B 1 131 ? -15.703 41.458 3.905 0.60 30.28 128 LEU B N 1
ATOM 2012 C CA . LEU B 1 131 ? -16.280 41.012 2.627 0.60 29.58 128 LEU B CA 1
ATOM 2013 C C . LEU B 1 131 ? -17.420 41.878 2.103 0.60 29.15 128 LEU B C 1
ATOM 2014 O O . LEU B 1 131 ? -18.221 42.373 2.897 0.60 29.84 128 LEU B O 1
ATOM 2019 N N . PRO B 1 132 ? -17.472 42.092 0.764 0.60 29.07 129 PRO B N 1
ATOM 2020 C CA . PRO B 1 132 ? -18.564 42.721 0.015 0.60 29.43 129 PRO B CA 1
ATOM 2021 C C . PRO B 1 132 ? -19.972 42.548 0.602 0.60 29.59 129 PRO B C 1
ATOM 2022 O O . PRO B 1 132 ? -20.693 41.598 0.259 0.60 30.70 129 PRO B O 1
#

Radius of gyration: 18.01 Å; Cα contacts (8 Å, |Δi|>4): 497; chains: 2; bounding box: 52×41×36 Å

CATH classification: 3.40.50.510

B-factor: mean 24.16, std 7.91, range [10.45, 64.67]

Secondary structure (DSSP, 8-state):
-EEE------HHHHHHH----TT---B----TTTHHHHHHHHHHHHHHHH-S--EEEEE----HHHHH-----TTEEEEES-----HHHHH-----HHHHHHHHHHHHHHT-EEE------/-EEE------HHHHHHH---GGG---B----TTTHHHHHHHHHHHHHHHH-SS-EEEEE----HHHHH-----TTEEEEES-----HHHHH-----HHHHHHHHHHHHHHT-EE----

Organism: Enterococcus faecalis (strain ATCC 700802 / V583) (NCBI:txid226185)

Solvent-accessible surface area: 11744 Å² total